Protein AF-A0A935LPA7-F1 (afdb_monomer_lite)

Structure (mmCIF, N/CA/C/O backbone):
data_AF-A0A935LPA7-F1
#
_entry.id   AF-A0A935LPA7-F1
#
loop_
_atom_site.group_PDB
_atom_site.id
_atom_site.type_symbol
_atom_site.label_atom_id
_atom_site.label_alt_id
_atom_site.label_comp_id
_atom_site.label_asym_id
_atom_site.label_entity_id
_atom_site.label_seq_id
_atom_site.pdbx_PDB_ins_code
_atom_site.Cartn_x
_atom_site.Cartn_y
_atom_site.Cartn_z
_atom_site.occupancy
_atom_site.B_iso_or_equiv
_atom_site.auth_seq_id
_atom_site.auth_comp_id
_atom_site.auth_asym_id
_atom_site.auth_atom_id
_atom_site.pdbx_PDB_model_num
ATOM 1 N N . MET A 1 1 ? 16.230 2.140 22.210 1.00 44.91 1 MET A N 1
ATOM 2 C CA . MET A 1 1 ? 16.845 0.793 22.226 1.00 44.91 1 MET A CA 1
ATOM 3 C C . MET A 1 1 ? 18.154 0.868 21.439 1.00 44.91 1 MET A C 1
ATOM 5 O O . MET A 1 1 ? 18.158 1.537 20.413 1.00 44.91 1 MET A O 1
ATOM 9 N N . SER A 1 2 ? 19.269 0.320 21.938 1.00 40.19 2 SER A N 1
ATOM 10 C CA . SER A 1 2 ? 20.570 0.410 21.249 1.00 40.19 2 SER A CA 1
ATOM 11 C C . SER A 1 2 ? 20.637 -0.570 20.070 1.00 40.19 2 SER A C 1
ATOM 13 O O . SER A 1 2 ? 20.076 -1.661 20.148 1.00 40.19 2 SER A O 1
ATOM 15 N N . ILE A 1 3 ? 21.360 -0.204 19.004 1.00 41.62 3 ILE A N 1
ATOM 16 C CA . ILE A 1 3 ? 21.620 -1.047 17.815 1.00 41.62 3 ILE A CA 1
ATOM 17 C C . ILE A 1 3 ? 22.148 -2.442 18.199 1.00 41.62 3 ILE A C 1
ATOM 19 O O . ILE A 1 3 ? 21.894 -3.412 17.497 1.00 41.62 3 ILE A O 1
ATOM 23 N N . LYS A 1 4 ? 22.803 -2.570 19.361 1.00 39.38 4 LYS A N 1
ATOM 24 C CA . LYS A 1 4 ? 23.316 -3.844 19.877 1.00 39.38 4 LYS A CA 1
ATOM 25 C C . LYS A 1 4 ? 22.210 -4.881 20.130 1.00 39.38 4 LYS A C 1
ATOM 27 O O . LYS A 1 4 ? 22.415 -6.040 19.819 1.00 39.38 4 LYS A O 1
ATOM 32 N N . ARG A 1 5 ? 21.015 -4.473 20.587 1.00 40.94 5 ARG A N 1
ATOM 33 C CA . ARG A 1 5 ? 19.863 -5.393 20.710 1.00 40.94 5 ARG A CA 1
ATOM 34 C C . ARG A 1 5 ? 19.290 -5.816 19.354 1.00 40.94 5 ARG A C 1
ATOM 36 O O . ARG A 1 5 ? 18.752 -6.901 19.263 1.00 40.94 5 ARG A O 1
ATOM 43 N N . PHE A 1 6 ? 19.454 -5.005 18.308 1.00 43.69 6 PHE A N 1
ATOM 44 C CA . PHE A 1 6 ? 18.937 -5.265 16.956 1.00 43.69 6 PHE A CA 1
ATOM 45 C C . PHE A 1 6 ? 19.649 -6.435 16.249 1.00 43.69 6 PHE A C 1
ATOM 47 O O . PHE A 1 6 ? 19.102 -7.047 15.336 1.00 43.69 6 PHE A O 1
ATOM 54 N N . ILE A 1 7 ? 20.893 -6.716 16.650 1.00 51.59 7 ILE A N 1
ATOM 55 C CA . ILE A 1 7 ? 21.764 -7.734 16.044 1.00 51.59 7 ILE A CA 1
ATOM 56 C C . ILE A 1 7 ? 21.491 -9.128 16.632 1.00 51.59 7 ILE A C 1
ATOM 58 O O . ILE A 1 7 ? 21.726 -10.115 15.930 1.00 51.59 7 ILE A O 1
ATOM 62 N N . ASP A 1 8 ? 20.955 -9.193 17.854 1.00 49.25 8 ASP A N 1
ATOM 63 C CA . ASP A 1 8 ? 20.809 -10.420 18.650 1.00 49.25 8 ASP A CA 1
ATOM 64 C C . ASP A 1 8 ? 19.353 -10.933 18.735 1.00 49.25 8 ASP A C 1
ATOM 66 O O . ASP A 1 8 ? 19.107 -11.991 19.310 1.00 49.25 8 ASP A O 1
ATOM 70 N N . THR A 1 9 ? 18.376 -10.203 18.182 1.00 44.72 9 THR A N 1
ATOM 71 C CA . THR A 1 9 ? 16.940 -10.510 18.312 1.00 44.72 9 THR A CA 1
ATOM 72 C C . THR A 1 9 ? 16.377 -11.401 17.199 1.00 44.72 9 THR A C 1
ATOM 74 O O . THR A 1 9 ? 16.774 -11.331 16.034 1.00 44.72 9 THR A O 1
ATOM 77 N N . ILE A 1 10 ? 15.401 -12.229 17.577 1.00 43.91 10 ILE A N 1
ATOM 78 C CA . ILE A 1 10 ? 14.641 -13.157 16.722 1.00 43.91 10 ILE A CA 1
ATOM 79 C C . ILE A 1 10 ? 13.571 -12.347 15.945 1.00 43.91 10 ILE A C 1
ATOM 81 O O . ILE A 1 10 ? 13.154 -11.291 16.430 1.00 43.91 10 ILE A O 1
ATOM 85 N N . PRO A 1 11 ? 13.110 -12.768 14.745 1.00 36.78 11 PRO A N 1
ATOM 86 C CA . PRO A 1 11 ? 12.014 -12.109 14.021 1.00 36.78 11 PRO A CA 1
ATOM 87 C C . PRO A 1 11 ? 10.746 -11.950 14.885 1.00 36.78 11 PRO A C 1
ATOM 89 O O . PRO A 1 11 ? 9.960 -12.880 15.013 1.00 36.78 11 PRO A O 1
ATOM 92 N N . GLY A 1 12 ? 10.563 -10.779 15.505 1.00 41.81 12 GLY A N 1
ATOM 93 C CA . GLY A 1 12 ? 9.437 -10.498 16.408 1.00 41.81 12 GLY A CA 1
ATOM 94 C C . GLY A 1 12 ? 9.634 -9.289 17.331 1.00 41.81 12 GLY A C 1
ATOM 95 O O . GLY A 1 12 ? 8.661 -8.625 17.668 1.00 41.81 12 GLY A O 1
ATOM 96 N N . ASP A 1 13 ? 10.880 -8.924 17.656 1.00 42.84 13 ASP A N 1
ATOM 97 C CA . ASP A 1 13 ? 11.187 -7.842 18.619 1.00 42.84 13 ASP A CA 1
ATOM 98 C C . ASP A 1 13 ? 11.277 -6.427 18.002 1.00 42.84 13 ASP A C 1
ATOM 100 O O . ASP A 1 13 ? 11.709 -5.464 18.642 1.00 42.84 13 ASP A O 1
ATOM 104 N N . PHE A 1 14 ? 10.900 -6.276 16.733 1.00 52.00 14 PHE A N 1
ATOM 105 C CA . PHE A 1 14 ? 11.255 -5.116 15.915 1.00 52.00 14 PHE A CA 1
ATOM 106 C C . PHE A 1 14 ? 10.121 -4.094 15.780 1.00 52.00 14 PHE A C 1
ATOM 108 O O . PHE A 1 14 ? 9.686 -3.783 14.681 1.00 52.00 14 PHE A O 1
ATOM 115 N N . TYR A 1 15 ? 9.666 -3.513 16.887 1.00 52.22 15 TYR A N 1
ATOM 116 C CA . TYR A 1 15 ? 8.911 -2.257 16.823 1.00 52.22 15 TYR A CA 1
ATOM 117 C C . TYR A 1 15 ? 9.537 -1.258 17.784 1.00 52.22 15 TYR A C 1
ATOM 119 O O . TYR A 1 15 ? 9.354 -1.303 18.998 1.00 52.22 15 TYR A O 1
ATOM 127 N N . ARG A 1 16 ? 10.351 -0.356 17.226 1.00 51.31 16 ARG A N 1
ATOM 128 C CA . ARG A 1 16 ? 11.031 0.696 17.993 1.00 51.31 16 ARG A CA 1
ATOM 129 C C . ARG A 1 16 ? 10.078 1.832 18.386 1.00 51.31 16 ARG A C 1
ATOM 131 O O . ARG A 1 16 ? 10.391 2.585 19.306 1.00 51.31 16 ARG A O 1
ATOM 138 N N . TYR A 1 17 ? 8.931 1.935 17.715 1.00 56.00 17 TYR A N 1
ATOM 139 C CA . TYR A 1 17 ? 7.964 3.008 17.896 1.00 56.00 17 TYR A CA 1
ATOM 140 C C . TYR A 1 17 ? 6.608 2.444 18.336 1.00 56.00 17 TYR A C 1
ATOM 142 O O . TYR A 1 17 ? 6.080 1.574 17.650 1.00 56.00 17 TYR A O 1
ATOM 150 N N . PRO A 1 18 ? 6.007 2.953 19.431 1.00 53.34 18 PRO A N 1
ATOM 151 C CA . PRO A 1 18 ? 4.685 2.531 19.910 1.00 53.34 18 PRO A CA 1
ATOM 152 C C . PRO A 1 18 ? 3.539 3.068 19.037 1.00 53.34 18 PRO A C 1
ATOM 154 O O . PRO A 1 18 ? 2.374 3.023 19.423 1.00 53.34 18 PRO A O 1
ATOM 157 N N . PHE A 1 19 ? 3.861 3.636 17.878 1.00 59.78 19 PHE A N 1
ATOM 158 C CA . PHE A 1 19 ? 2.865 4.134 16.956 1.00 59.78 19 PHE A CA 1
ATOM 159 C C . PHE A 1 19 ? 2.213 2.938 16.267 1.00 59.78 19 PHE A C 1
ATOM 161 O O . PHE A 1 19 ? 2.915 2.034 15.835 1.00 59.78 19 PHE A O 1
ATOM 168 N N . SER A 1 20 ? 0.887 2.934 16.180 1.00 64.12 20 SER A N 1
ATOM 169 C CA . SER A 1 20 ? 0.113 2.094 15.266 1.00 64.12 20 SER A CA 1
ATOM 170 C C . SER A 1 20 ? -0.661 3.054 14.359 1.00 64.12 20 SER A C 1
ATOM 172 O O . SER A 1 20 ? -1.427 3.855 14.894 1.00 64.12 20 SER A O 1
ATOM 174 N N . PRO A 1 21 ? -0.437 3.064 13.031 1.00 68.62 21 PRO A N 1
ATOM 175 C CA . PRO A 1 21 ? -1.137 3.945 12.122 1.00 68.62 21 PRO A CA 1
ATOM 176 C C . PRO A 1 21 ? -2.625 3.660 12.202 1.00 68.62 21 PRO A C 1
ATOM 178 O O . PRO A 1 21 ? -3.080 2.521 12.105 1.00 68.62 21 PRO A O 1
ATOM 181 N N . ASP A 1 22 ? -3.371 4.733 12.382 1.00 79.69 22 ASP A N 1
ATOM 182 C CA . ASP A 1 22 ? -4.814 4.729 12.355 1.00 79.69 22 ASP A CA 1
ATOM 183 C C . ASP A 1 22 ? -5.250 4.847 10.894 1.00 79.69 22 ASP A C 1
ATOM 185 O O . ASP A 1 22 ? -5.198 5.918 10.287 1.00 79.69 22 ASP A O 1
ATOM 189 N N . ILE A 1 23 ? -5.662 3.722 10.306 1.00 80.31 23 ILE A N 1
ATOM 190 C CA . ILE A 1 23 ? -6.103 3.671 8.905 1.00 80.31 23 ILE A CA 1
ATOM 191 C C . ILE A 1 23 ? -7.279 4.635 8.668 1.00 80.31 23 ILE A C 1
ATOM 193 O O . ILE A 1 23 ? -7.414 5.188 7.577 1.00 80.31 23 ILE A O 1
ATOM 197 N N . SER A 1 24 ? -8.101 4.915 9.688 1.00 81.25 24 SER A N 1
ATOM 198 C CA . SER A 1 24 ? -9.228 5.847 9.568 1.00 81.25 24 SER A CA 1
ATOM 199 C C . SER A 1 24 ? -8.796 7.308 9.359 1.00 81.25 24 SER A C 1
ATOM 201 O O . SER A 1 24 ? -9.603 8.140 8.935 1.00 81.25 24 SER A O 1
ATOM 203 N N . LYS A 1 25 ? -7.519 7.619 9.592 1.00 84.44 25 LYS A N 1
ATOM 204 C CA . LYS A 1 25 ? -6.900 8.926 9.340 1.00 84.44 25 LYS A CA 1
ATOM 205 C C . LYS A 1 25 ? -6.206 9.020 7.984 1.00 84.44 25 LYS A C 1
ATOM 207 O O . LYS A 1 25 ? -5.744 10.090 7.591 1.00 84.44 25 LYS A O 1
ATOM 212 N N . MET A 1 26 ? -6.128 7.913 7.254 1.00 85.69 26 MET A N 1
ATOM 213 C CA . MET A 1 26 ? -5.581 7.892 5.907 1.00 85.69 26 MET A CA 1
ATOM 214 C C . MET A 1 26 ? -6.666 8.309 4.906 1.00 85.69 26 MET A C 1
ATOM 216 O O . MET A 1 26 ? -7.826 7.900 5.007 1.00 85.69 26 MET A O 1
ATOM 220 N N . THR A 1 27 ? -6.290 9.108 3.913 1.00 84.06 27 THR A N 1
ATOM 221 C CA . THR A 1 27 ? -7.160 9.506 2.797 1.00 84.06 27 THR A CA 1
ATOM 222 C C . THR A 1 27 ? -6.379 9.354 1.494 1.00 84.06 27 THR A C 1
ATOM 224 O O . THR A 1 27 ? -5.257 9.846 1.425 1.00 84.06 27 THR A O 1
ATOM 227 N N . PRO A 1 28 ? -6.893 8.662 0.464 1.00 79.81 28 PRO A N 1
ATOM 228 C CA . PRO A 1 28 ? -6.165 8.526 -0.796 1.00 79.81 28 PRO A CA 1
ATOM 229 C C . PRO A 1 28 ? -5.917 9.909 -1.417 1.00 79.81 28 PRO A C 1
ATOM 231 O O . PRO A 1 28 ? -6.799 10.767 -1.395 1.00 79.81 28 PRO A O 1
ATOM 234 N N . VAL A 1 29 ? -4.717 10.139 -1.964 1.00 77.81 29 VAL A N 1
ATOM 235 C CA . VAL A 1 29 ? -4.391 11.414 -2.645 1.00 77.81 29 VAL A CA 1
ATOM 236 C C . VAL A 1 29 ? -5.173 11.544 -3.958 1.00 77.81 29 VAL A C 1
ATOM 238 O O . VAL A 1 29 ? -5.482 12.650 -4.393 1.00 77.81 29 VAL A O 1
ATOM 241 N N . SER A 1 30 ? -5.552 10.416 -4.557 1.00 65.88 30 SER A N 1
ATOM 242 C CA . SER A 1 30 ? -6.387 10.332 -5.752 1.00 65.88 30 SER A CA 1
ATOM 243 C C . SER A 1 30 ? -7.449 9.250 -5.576 1.00 65.88 30 SER A C 1
ATOM 245 O O . SER A 1 30 ? -7.117 8.079 -5.451 1.00 65.88 30 SER A O 1
ATOM 247 N N . GLY A 1 31 ? -8.731 9.630 -5.598 1.00 55.78 31 GLY A N 1
ATOM 248 C CA . GLY A 1 31 ? -9.855 8.680 -5.545 1.00 55.78 31 GLY A CA 1
ATOM 249 C C . GLY A 1 31 ? -10.114 7.926 -6.858 1.00 55.78 31 GLY A C 1
ATOM 250 O O . GLY A 1 31 ? -10.909 6.991 -6.874 1.00 55.78 31 GLY A O 1
ATOM 251 N N . GLU A 1 32 ? -9.447 8.336 -7.941 1.00 52.34 32 GLU A N 1
ATOM 252 C CA . GLU A 1 32 ? -9.563 7.767 -9.294 1.00 52.34 32 GLU A CA 1
ATOM 253 C C . GLU A 1 32 ? -8.270 7.116 -9.788 1.00 52.34 32 GLU A C 1
ATOM 255 O O . GLU A 1 32 ? -8.280 6.519 -10.853 1.00 52.34 32 GLU A O 1
ATOM 260 N N . TYR A 1 33 ? -7.171 7.240 -9.036 1.00 51.44 33 TYR A N 1
ATOM 261 C CA . TYR A 1 33 ? -5.892 6.618 -9.365 1.00 51.44 33 TYR A CA 1
ATOM 262 C C . TYR A 1 33 ? -5.421 5.842 -8.156 1.00 51.44 33 TYR A C 1
ATOM 264 O O . TYR A 1 33 ? -4.785 6.384 -7.251 1.00 51.44 33 TYR A O 1
ATOM 272 N N . GLY A 1 34 ? -5.791 4.574 -8.134 1.00 49.34 34 GLY A N 1
ATOM 273 C CA . GLY A 1 34 ? -5.184 3.629 -7.227 1.00 49.34 34 GLY A CA 1
ATOM 274 C C . GLY A 1 34 ? -3.707 3.525 -7.581 1.00 49.34 34 GLY A C 1
ATOM 275 O O . GLY A 1 34 ? -3.254 3.756 -8.705 1.00 49.34 34 GLY A O 1
ATOM 276 N N . GLY A 1 35 ? -2.901 3.233 -6.583 1.00 49.09 35 GLY A N 1
ATOM 277 C CA . GLY A 1 35 ? -1.563 2.775 -6.865 1.00 49.09 35 GLY A CA 1
ATOM 278 C C . GLY A 1 35 ? -1.647 1.362 -7.421 1.00 49.09 35 GLY A C 1
ATOM 279 O O . GLY A 1 35 ? -2.534 0.579 -7.079 1.00 49.09 35 GLY A O 1
ATOM 280 N N . TRP A 1 36 ? -0.749 1.081 -8.351 1.00 53.62 36 TRP A N 1
ATOM 281 C CA . TRP A 1 36 ? -0.778 -0.123 -9.157 1.00 53.62 36 TRP A CA 1
ATOM 282 C C . TRP A 1 36 ? -0.505 -1.341 -8.284 1.00 53.62 36 TRP A C 1
ATOM 284 O O . TRP A 1 36 ? 0.620 -1.548 -7.831 1.00 53.62 36 TRP A O 1
ATOM 294 N N . TYR A 1 37 ? -1.522 -2.169 -8.069 1.00 54.62 37 TYR A N 1
ATOM 295 C CA . TYR A 1 37 ? -1.321 -3.499 -7.519 1.00 54.62 37 TYR A CA 1
ATOM 296 C C . TYR A 1 37 ? -1.204 -4.493 -8.662 1.00 54.62 37 TYR A C 1
ATOM 298 O O . TYR A 1 37 ? -2.189 -4.778 -9.337 1.00 54.62 37 TYR A O 1
ATOM 306 N N . TYR A 1 38 ? 0.010 -4.992 -8.883 1.00 48.06 38 TYR A N 1
ATOM 307 C CA . TYR A 1 38 ? 0.290 -6.058 -9.835 1.00 48.06 38 TYR A CA 1
ATOM 308 C C . TYR A 1 38 ? 0.326 -7.388 -9.084 1.00 48.06 38 TYR A C 1
ATOM 310 O O . TYR A 1 38 ? 1.279 -7.655 -8.365 1.00 48.06 38 TYR A O 1
ATOM 318 N N . GLY A 1 39 ? -0.697 -8.224 -9.219 1.00 43.72 39 GLY A N 1
ATOM 319 C CA . GLY A 1 39 ? -0.695 -9.556 -8.624 1.00 43.72 39 GLY A CA 1
ATOM 320 C C . GLY A 1 39 ? -0.513 -10.619 -9.697 1.00 43.72 39 GLY A C 1
ATOM 321 O O . GLY A 1 39 ? -1.470 -10.957 -10.386 1.00 43.72 39 GLY A O 1
ATOM 322 N N . HIS A 1 40 ? 0.684 -11.194 -9.819 1.00 39.78 40 HIS A N 1
ATOM 323 C CA . HIS A 1 40 ? 0.816 -12.551 -10.351 1.00 39.78 40 HIS A CA 1
ATOM 324 C C . HIS A 1 40 ? 1.112 -13.465 -9.168 1.00 39.78 40 HIS A C 1
ATOM 326 O O . HIS A 1 40 ? 2.239 -13.910 -8.971 1.00 39.78 40 HIS A O 1
ATOM 332 N N . ILE A 1 41 ? 0.102 -13.662 -8.322 1.00 40.66 41 ILE A N 1
ATOM 333 C CA . ILE A 1 41 ? 0.251 -14.469 -7.117 1.00 40.66 41 ILE A CA 1
ATOM 334 C C . ILE A 1 41 ? 0.284 -15.931 -7.559 1.00 40.66 41 ILE A C 1
ATOM 336 O O . ILE A 1 41 ? -0.755 -16.570 -7.710 1.00 40.66 41 ILE A O 1
ATOM 340 N N . ARG A 1 42 ? 1.480 -16.492 -7.757 1.00 39.06 42 ARG A N 1
ATOM 341 C CA . ARG A 1 42 ? 1.604 -17.941 -7.885 1.00 39.06 42 ARG A CA 1
ATOM 342 C C . ARG A 1 42 ? 1.434 -18.546 -6.499 1.00 39.06 42 ARG A C 1
ATOM 344 O O . ARG A 1 42 ? 2.359 -18.647 -5.719 1.00 39.06 42 ARG A O 1
ATOM 351 N N . TRP A 1 43 ? 0.204 -18.949 -6.204 1.00 36.31 43 TRP A N 1
ATOM 352 C CA . TRP A 1 43 ? -0.138 -20.132 -5.410 1.00 36.31 43 TRP A CA 1
ATOM 353 C C . TRP A 1 43 ? 0.758 -20.537 -4.237 1.00 36.31 43 TRP A C 1
ATOM 355 O O . TRP A 1 43 ? 1.020 -21.720 -4.101 1.00 36.31 43 TRP A O 1
ATOM 365 N N . PHE A 1 44 ? 1.149 -19.652 -3.322 1.00 37.62 44 PHE A N 1
ATOM 366 C CA . PHE A 1 44 ? 1.847 -20.112 -2.121 1.00 37.62 44 PHE A CA 1
ATOM 367 C C . PHE A 1 44 ? 1.452 -19.275 -0.881 1.00 37.62 44 PHE A C 1
ATOM 369 O O . PHE A 1 44 ? 1.900 -18.153 -0.667 1.00 37.62 44 PHE A O 1
ATOM 376 N N . TYR A 1 45 ? 0.580 -19.876 -0.054 1.00 41.19 45 TYR A N 1
ATOM 377 C CA . TYR A 1 45 ? 0.394 -19.664 1.398 1.00 41.19 45 TYR A CA 1
ATOM 378 C C . TYR A 1 45 ? -0.705 -18.732 1.968 1.00 41.19 45 TYR A C 1
ATOM 380 O O . TYR A 1 45 ? -0.970 -18.876 3.157 1.00 41.19 45 TYR A O 1
ATOM 388 N N . ASN A 1 46 ? -1.422 -17.877 1.216 1.00 50.38 46 ASN A N 1
ATOM 389 C CA . ASN A 1 46 ? -2.487 -17.019 1.800 1.00 50.38 46 ASN A CA 1
ATOM 390 C C . ASN A 1 46 ? -3.800 -16.944 0.987 1.00 50.38 46 ASN A C 1
ATOM 392 O O . ASN A 1 46 ? -3.789 -16.960 -0.243 1.00 50.38 46 ASN A O 1
ATOM 396 N N . LYS A 1 47 ? -4.939 -16.835 1.700 1.00 61.84 47 LYS A N 1
ATOM 397 C CA . LYS A 1 47 ? -6.319 -16.823 1.149 1.00 61.84 47 LYS A CA 1
ATOM 398 C C . LYS A 1 47 ? -6.667 -15.535 0.374 1.00 61.84 47 LYS A C 1
ATOM 400 O O . LYS A 1 47 ? -7.538 -15.575 -0.491 1.00 61.84 47 LYS A O 1
ATOM 405 N N . TYR A 1 48 ? -5.984 -14.417 0.646 1.00 62.47 48 TYR A N 1
ATOM 406 C CA . TYR A 1 48 ? -6.249 -13.100 0.042 1.00 62.47 48 TYR A CA 1
ATOM 407 C C . TYR A 1 48 ? -4.953 -12.432 -0.441 1.00 62.47 48 TYR A C 1
ATOM 409 O O . TYR A 1 48 ? -3.910 -12.581 0.197 1.00 62.47 48 TYR A O 1
ATOM 417 N N . GLY A 1 49 ? -5.024 -11.675 -1.542 1.00 61.03 49 GLY A N 1
ATOM 418 C CA . GLY A 1 49 ? -3.881 -10.924 -2.089 1.00 61.03 49 GLY A CA 1
ATOM 419 C C . GLY A 1 49 ? -3.666 -9.558 -1.424 1.00 61.03 49 GLY A C 1
ATOM 420 O O . GLY A 1 49 ? -2.541 -9.067 -1.323 1.00 61.03 49 GLY A O 1
ATOM 421 N N . GLY A 1 50 ? -4.743 -8.959 -0.919 1.00 76.38 50 GLY A N 1
ATOM 422 C CA . GLY A 1 50 ? -4.758 -7.653 -0.266 1.00 76.38 50 GLY A CA 1
ATOM 423 C C . GLY A 1 50 ? -6.172 -7.272 0.154 1.00 76.38 50 GLY A C 1
ATOM 424 O O . GLY A 1 50 ? -7.099 -8.077 0.038 1.00 76.38 50 GLY A O 1
ATOM 425 N N . TYR A 1 51 ? -6.350 -6.051 0.652 1.00 80.69 51 TYR A N 1
ATOM 426 C CA . TYR A 1 51 ? -7.680 -5.549 0.988 1.00 80.69 51 TYR A CA 1
ATOM 427 C C . TYR A 1 51 ? -7.815 -4.053 0.724 1.00 80.69 51 TYR A C 1
ATOM 429 O O . TYR A 1 51 ? -6.854 -3.289 0.817 1.00 80.69 51 TYR A O 1
ATOM 437 N N . VAL A 1 52 ? -9.041 -3.640 0.419 1.00 84.88 52 VAL A N 1
ATOM 438 C CA . VAL A 1 52 ? -9.439 -2.237 0.336 1.00 84.88 52 VAL A CA 1
ATOM 439 C C . VAL A 1 52 ? -10.092 -1.848 1.654 1.00 84.88 52 VAL A C 1
ATOM 441 O O . VAL A 1 52 ? -11.035 -2.494 2.110 1.00 84.88 52 VAL A O 1
ATOM 444 N N . TYR A 1 53 ? -9.600 -0.782 2.276 1.00 87.12 53 TYR A N 1
ATOM 445 C CA . TYR A 1 53 ? -10.271 -0.144 3.402 1.00 87.12 53 TYR A CA 1
ATOM 446 C C . TYR A 1 53 ? -11.254 0.912 2.893 1.00 87.12 53 TYR A C 1
ATOM 448 O O . TYR A 1 53 ? -10.861 1.840 2.176 1.00 87.12 53 TYR A O 1
ATOM 456 N N . ALA A 1 54 ? -12.532 0.773 3.243 1.00 88.00 54 ALA A N 1
ATOM 457 C CA . ALA A 1 54 ? -13.583 1.622 2.703 1.00 88.00 54 ALA A CA 1
ATOM 458 C C . ALA A 1 54 ? -13.612 3.014 3.353 1.00 88.00 54 ALA A C 1
ATOM 460 O O . ALA A 1 54 ? -13.766 3.156 4.567 1.00 88.00 54 ALA A O 1
ATOM 461 N N . ARG A 1 55 ? -13.508 4.055 2.519 1.00 85.12 55 ARG A N 1
ATOM 462 C CA . ARG A 1 55 ? -13.593 5.477 2.912 1.00 85.12 55 ARG A CA 1
ATOM 463 C C . ARG A 1 55 ? -14.858 6.173 2.406 1.00 85.12 55 ARG A C 1
ATOM 465 O O . ARG A 1 55 ? -15.125 7.310 2.775 1.00 85.12 55 ARG A O 1
ATOM 472 N N . SER A 1 56 ? -15.645 5.474 1.600 1.00 83.69 56 SER A N 1
ATOM 473 C CA . SER A 1 56 ? -16.912 5.916 1.030 1.00 83.69 56 SER A CA 1
ATOM 474 C C . SER A 1 56 ? -17.927 4.777 1.086 1.00 83.69 56 SER A C 1
ATOM 476 O O . SER A 1 56 ? -17.562 3.609 1.217 1.00 83.69 56 SER A O 1
ATOM 478 N N . SER A 1 57 ? -19.211 5.113 0.962 1.00 88.19 57 SER A N 1
ATOM 479 C CA . SER A 1 57 ? -20.302 4.132 0.894 1.00 88.19 57 SER A CA 1
ATOM 480 C C . SER A 1 57 ? -20.335 3.339 -0.419 1.00 88.19 57 SER A C 1
ATOM 482 O O . SER A 1 57 ? -21.128 2.416 -0.583 1.00 88.19 57 SER A O 1
ATOM 484 N N . THR A 1 58 ? -19.502 3.714 -1.387 1.00 88.25 58 THR A N 1
ATOM 485 C CA . THR A 1 58 ? -19.338 3.032 -2.671 1.00 88.25 58 THR A CA 1
ATOM 486 C C . THR A 1 58 ? -17.858 2.949 -2.985 1.00 88.25 58 THR A C 1
ATOM 488 O O . THR A 1 58 ? -17.169 3.974 -2.977 1.00 88.25 58 THR A O 1
ATOM 491 N N . ILE A 1 59 ? -17.374 1.742 -3.253 1.00 85.38 59 ILE A N 1
ATOM 492 C CA . ILE A 1 59 ? -16.014 1.512 -3.721 1.00 85.38 59 ILE A CA 1
ATOM 493 C C . ILE A 1 59 ? -16.071 1.297 -5.218 1.00 85.38 59 ILE A C 1
ATOM 495 O O . ILE A 1 59 ? -16.630 0.306 -5.678 1.00 85.38 59 ILE A O 1
ATOM 499 N N . ASN A 1 60 ? -15.496 2.234 -5.961 1.00 82.94 60 ASN A N 1
ATOM 500 C CA . ASN A 1 60 ? -15.234 2.051 -7.379 1.00 82.94 60 ASN A CA 1
ATOM 501 C C . ASN A 1 60 ? -13.914 1.315 -7.522 1.00 82.94 60 ASN A C 1
ATOM 503 O O . ASN A 1 60 ? -13.028 1.477 -6.674 1.00 82.94 60 ASN A O 1
ATOM 507 N N . TYR A 1 61 ? -13.789 0.512 -8.569 1.00 78.69 61 TYR A N 1
ATOM 508 C CA . TYR A 1 61 ? -12.532 -0.120 -8.891 1.00 78.69 61 TYR A CA 1
ATOM 509 C C . TYR A 1 61 ? -12.335 -0.359 -10.386 1.00 78.69 61 TYR A C 1
ATOM 511 O O . TYR A 1 61 ? -13.302 -0.564 -11.114 1.00 78.69 61 TYR A O 1
ATOM 519 N N . THR A 1 62 ? -11.073 -0.417 -10.808 1.00 76.25 62 THR A N 1
ATOM 520 C CA . THR A 1 62 ? -10.680 -0.839 -12.159 1.00 76.25 62 THR A CA 1
ATOM 521 C C . THR A 1 62 ? -9.728 -2.019 -12.070 1.00 76.25 62 THR A C 1
ATOM 523 O O . THR A 1 62 ? -8.662 -1.919 -11.456 1.00 76.25 62 THR A O 1
ATOM 526 N N . VAL A 1 63 ? -10.102 -3.131 -12.699 1.00 76.19 63 VAL A N 1
ATOM 527 C CA . VAL A 1 63 ? -9.331 -4.376 -12.728 1.00 76.19 63 VAL A CA 1
ATOM 528 C C . VAL A 1 63 ? -8.910 -4.717 -14.156 1.00 76.19 63 VAL A C 1
ATOM 530 O O . VAL A 1 63 ? -9.743 -4.822 -15.047 1.00 76.19 63 VAL A O 1
ATOM 533 N N . GLY A 1 64 ? -7.611 -4.867 -14.398 1.00 71.88 64 GLY A N 1
ATOM 534 C CA . GLY A 1 64 ? -7.064 -5.343 -15.673 1.00 71.88 64 GLY A CA 1
ATOM 535 C C . GLY A 1 64 ? -6.772 -6.837 -15.632 1.00 71.88 64 GLY A C 1
ATOM 536 O O . GLY A 1 64 ? -6.293 -7.291 -14.604 1.00 71.88 64 GLY A O 1
ATOM 537 N N . ILE A 1 65 ? -7.000 -7.582 -16.717 1.00 72.44 65 ILE A N 1
ATOM 538 C CA . ILE A 1 65 ? -6.599 -9.001 -16.864 1.00 72.44 65 ILE A CA 1
ATOM 539 C C . ILE A 1 65 ? -5.493 -9.166 -17.925 1.00 72.44 65 ILE A C 1
ATOM 541 O O . ILE A 1 65 ? -5.342 -8.304 -18.799 1.00 72.44 65 ILE A O 1
ATOM 545 N N . TYR A 1 66 ? -4.701 -10.245 -17.845 1.00 67.69 66 TYR A N 1
ATOM 546 C CA . TYR A 1 66 ? -3.617 -10.574 -18.792 1.00 67.69 66 TYR A CA 1
ATOM 547 C C . TYR A 1 66 ? -4.025 -11.617 -19.861 1.00 67.69 66 TYR A C 1
ATOM 549 O O . TYR A 1 66 ? -5.054 -12.280 -19.749 1.00 67.69 66 TYR A O 1
ATOM 557 N N . TRP A 1 67 ? -3.186 -11.732 -20.898 1.00 56.81 67 TRP A N 1
ATOM 558 C CA . TRP A 1 67 ? -3.379 -12.381 -22.200 1.00 56.81 67 TRP A CA 1
ATOM 559 C C . TRP A 1 67 ? -4.170 -13.703 -22.126 1.00 56.81 67 TRP A C 1
ATOM 561 O O . TRP A 1 67 ? -3.771 -14.643 -21.445 1.00 56.81 67 TRP A O 1
ATOM 571 N N . ASP A 1 68 ? -5.289 -13.735 -22.854 1.00 53.78 68 ASP A N 1
ATOM 572 C CA . ASP A 1 68 ? -6.136 -14.891 -23.211 1.00 53.78 68 ASP A CA 1
ATOM 573 C C . ASP A 1 68 ? -6.805 -15.684 -22.078 1.00 53.78 68 ASP A C 1
ATOM 575 O O . ASP A 1 68 ? -7.343 -16.768 -22.308 1.00 53.78 68 ASP A O 1
ATOM 579 N N . THR A 1 69 ? -6.845 -15.147 -20.857 1.00 67.44 69 THR A N 1
ATOM 580 C CA . THR A 1 69 ? -7.415 -15.866 -19.708 1.00 67.44 69 THR A CA 1
ATOM 581 C C . THR A 1 69 ? -8.741 -15.280 -19.232 1.00 67.44 69 THR A C 1
ATOM 583 O O . THR A 1 69 ? -8.921 -14.071 -19.098 1.00 67.44 69 THR A O 1
ATOM 586 N N . THR A 1 70 ? -9.700 -16.164 -18.961 1.00 72.88 70 THR A N 1
ATOM 587 C CA . THR A 1 70 ? -10.807 -15.876 -18.046 1.00 72.88 70 THR A CA 1
ATOM 588 C C . THR A 1 70 ? -10.255 -15.852 -16.624 1.00 72.88 70 THR A C 1
ATOM 590 O O . THR A 1 70 ? -9.489 -16.740 -16.252 1.00 72.88 70 THR A O 1
ATOM 593 N N . CYS A 1 71 ? -10.673 -14.894 -15.812 1.00 73.00 71 CYS A N 1
ATOM 594 C CA . CYS A 1 71 ? -10.149 -14.664 -14.476 1.00 73.00 71 CYS A CA 1
ATOM 595 C C . CYS A 1 71 ? -11.312 -14.611 -13.474 1.00 73.00 71 CYS A C 1
ATOM 597 O O . CYS A 1 71 ? -12.248 -13.827 -13.645 1.00 73.00 71 CYS A O 1
ATOM 599 N N . GLN A 1 72 ? -11.295 -15.460 -12.442 1.00 77.81 72 GLN A N 1
ATOM 600 C CA . GLN A 1 72 ? -12.270 -15.353 -11.351 1.00 77.81 72 GLN A CA 1
ATOM 601 C C . GLN A 1 72 ? -11.941 -14.115 -10.527 1.00 77.81 72 GLN A C 1
ATOM 603 O O . GLN A 1 72 ? -10.847 -14.031 -9.996 1.00 77.81 72 GLN A O 1
ATOM 608 N N . PHE A 1 73 ? -12.872 -13.180 -10.385 1.00 79.19 73 PHE A N 1
ATOM 609 C CA . PHE A 1 73 ? -12.721 -11.991 -9.558 1.00 79.19 73 PHE A CA 1
ATOM 610 C C . PHE A 1 73 ? -13.697 -12.038 -8.387 1.00 79.19 73 PHE A C 1
ATOM 612 O O . PHE A 1 73 ? -14.919 -12.060 -8.568 1.00 79.19 73 PHE A O 1
ATOM 619 N N . LYS A 1 74 ? -13.147 -12.053 -7.171 1.00 84.25 74 LYS A N 1
ATOM 620 C CA . LYS A 1 74 ? -13.915 -12.189 -5.938 1.00 84.25 74 LYS A CA 1
ATOM 621 C C . LYS A 1 74 ? -13.482 -11.169 -4.889 1.00 84.25 74 LYS A C 1
ATOM 623 O O . LYS A 1 74 ? -12.296 -11.040 -4.587 1.00 84.25 74 LYS A O 1
ATOM 628 N N . ILE A 1 75 ? -14.470 -10.501 -4.297 1.00 86.38 75 ILE A N 1
ATOM 629 C CA . ILE A 1 75 ? -14.315 -9.628 -3.130 1.00 86.38 75 ILE A CA 1
ATOM 630 C C . ILE A 1 75 ? -15.210 -10.160 -2.016 1.00 86.38 75 ILE A C 1
ATOM 632 O O . ILE A 1 75 ? -16.382 -10.471 -2.251 1.00 86.38 75 ILE A O 1
ATOM 636 N N . VAL A 1 76 ? -14.660 -10.240 -0.809 1.00 88.62 76 VAL A N 1
ATOM 637 C CA . VAL A 1 76 ? -15.403 -10.573 0.412 1.00 88.62 76 VAL A CA 1
ATOM 638 C C . VAL A 1 76 ? -15.229 -9.479 1.461 1.00 88.62 76 VAL A C 1
ATOM 640 O O . VAL A 1 76 ? -14.258 -8.724 1.406 1.00 88.62 76 VAL A O 1
ATOM 643 N N . ASP A 1 77 ? -16.158 -9.365 2.402 1.00 91.56 77 ASP A N 1
ATOM 644 C CA . ASP A 1 77 ? -15.968 -8.517 3.583 1.00 91.56 77 ASP A CA 1
ATOM 645 C C . ASP A 1 77 ? -15.139 -9.227 4.675 1.00 91.56 77 ASP A C 1
ATOM 647 O O . ASP A 1 77 ? -14.593 -10.314 4.472 1.00 91.56 77 ASP A O 1
ATOM 651 N N . GLU A 1 78 ? -14.994 -8.582 5.832 1.00 88.38 78 GLU A N 1
ATOM 652 C CA . GLU A 1 78 ? -14.260 -9.111 6.989 1.00 88.38 78 GLU A CA 1
ATOM 653 C C . GLU A 1 78 ? -14.877 -10.361 7.633 1.00 88.38 78 GLU A C 1
ATOM 655 O O . GLU A 1 78 ? -14.175 -11.076 8.346 1.00 88.38 78 GLU A O 1
ATOM 660 N N . ASP A 1 79 ? -16.143 -10.647 7.329 1.00 90.62 79 ASP A N 1
ATOM 661 C CA . ASP A 1 79 ? -16.904 -11.795 7.820 1.00 90.62 79 ASP A CA 1
ATOM 662 C C . ASP A 1 79 ? -17.008 -12.906 6.747 1.00 90.62 79 ASP A C 1
ATOM 664 O O . ASP A 1 79 ? -17.809 -13.832 6.874 1.00 90.62 79 ASP A O 1
ATOM 668 N N . ASP A 1 80 ? -16.197 -12.827 5.681 1.00 87.50 80 ASP A N 1
ATOM 669 C CA . ASP A 1 80 ? -16.193 -13.732 4.520 1.00 87.50 80 ASP A CA 1
ATOM 670 C C . ASP A 1 80 ? -17.482 -13.714 3.667 1.00 87.50 80 ASP A C 1
ATOM 672 O O . ASP A 1 80 ? -17.651 -14.560 2.775 1.00 87.50 80 ASP A O 1
ATOM 676 N N . ASN A 1 81 ? -18.371 -12.732 3.853 1.00 92.31 81 ASN A N 1
ATOM 677 C CA . ASN A 1 81 ? -19.544 -12.588 2.994 1.00 92.31 81 ASN A CA 1
ATOM 678 C C . ASN A 1 81 ? -19.109 -12.176 1.590 1.00 92.31 81 ASN A C 1
ATOM 680 O O . ASN A 1 81 ? -18.306 -11.261 1.399 1.00 92.31 81 ASN A O 1
ATOM 684 N N . VAL A 1 82 ? -19.666 -12.841 0.580 1.00 92.00 82 VAL A N 1
ATOM 685 C CA . VAL A 1 82 ? -19.350 -12.563 -0.821 1.00 92.00 82 VAL A CA 1
ATOM 686 C C . VAL A 1 82 ? -20.026 -11.269 -1.257 1.00 92.00 82 VAL A C 1
ATOM 688 O O . VAL A 1 82 ? -21.249 -11.195 -1.311 1.00 92.00 82 VAL A O 1
ATOM 691 N N . ILE A 1 83 ? -19.215 -10.275 -1.613 1.00 93.38 83 ILE A N 1
ATOM 692 C CA . ILE A 1 83 ? -19.678 -8.989 -2.145 1.00 93.38 83 ILE A CA 1
ATOM 693 C C . ILE A 1 83 ? -19.660 -9.014 -3.671 1.00 93.38 83 ILE A C 1
ATOM 695 O O . ILE A 1 83 ? -20.607 -8.585 -4.323 1.00 93.38 83 ILE A O 1
ATOM 699 N N . ILE A 1 84 ? -18.583 -9.559 -4.240 1.00 89.00 84 ILE A N 1
ATOM 700 C CA . ILE A 1 84 ? -18.422 -9.753 -5.680 1.00 89.00 84 ILE A CA 1
ATOM 701 C C . ILE A 1 84 ? -17.925 -11.171 -5.910 1.00 89.00 84 ILE A C 1
ATOM 703 O O . ILE A 1 84 ? -17.020 -11.630 -5.215 1.00 89.00 84 ILE A O 1
ATOM 707 N N . ASN A 1 85 ? -18.502 -11.853 -6.894 1.00 89.44 85 ASN A N 1
ATOM 708 C CA . ASN A 1 85 ? -18.022 -13.133 -7.394 1.00 89.44 85 ASN A CA 1
ATOM 709 C C . ASN A 1 85 ? -18.398 -13.245 -8.870 1.00 89.44 85 ASN A C 1
ATOM 711 O O . ASN A 1 85 ? -19.548 -13.528 -9.201 1.00 89.44 85 ASN A O 1
ATOM 715 N N . THR A 1 86 ? -17.450 -12.932 -9.744 1.00 84.00 86 THR A N 1
ATOM 716 C CA . THR A 1 86 ? -17.674 -12.868 -11.188 1.00 84.00 86 THR A CA 1
ATOM 717 C C . THR A 1 86 ? -16.499 -13.459 -11.948 1.00 84.00 86 THR A C 1
ATOM 719 O O . THR A 1 86 ? -15.400 -13.586 -11.419 1.00 84.00 86 THR A O 1
ATOM 722 N N . THR A 1 87 ? -16.719 -13.811 -13.209 1.00 82.56 87 THR A N 1
ATOM 723 C CA . THR A 1 87 ? -15.657 -14.219 -14.129 1.00 82.56 87 THR A CA 1
ATOM 724 C C . THR A 1 87 ? -15.425 -13.102 -15.134 1.00 82.56 87 THR A C 1
ATOM 726 O O . THR A 1 87 ? -16.297 -12.792 -15.943 1.00 82.56 87 THR A O 1
ATOM 729 N N . LEU A 1 88 ? -14.243 -12.497 -15.093 1.00 78.50 88 LEU A N 1
ATOM 730 C CA . LEU A 1 88 ? -13.798 -11.526 -16.084 1.00 78.50 88 LEU A CA 1
ATOM 731 C C . LEU A 1 88 ? -13.250 -12.283 -17.287 1.00 78.50 88 LEU A C 1
ATOM 733 O O . LEU A 1 88 ? -12.471 -13.217 -17.124 1.00 78.50 88 LEU A O 1
ATOM 737 N N . SER A 1 89 ? -13.664 -11.906 -18.490 1.00 76.31 89 SER A N 1
ATOM 738 C CA . SER A 1 89 ? -13.255 -12.594 -19.716 1.00 76.31 89 SER A CA 1
ATOM 739 C C . SER A 1 89 ? -12.855 -11.569 -20.760 1.00 76.31 89 SER A C 1
ATOM 741 O O . SER A 1 89 ? -13.608 -10.626 -21.014 1.00 76.31 89 SER A O 1
ATOM 743 N N . ARG A 1 90 ? -11.689 -11.759 -21.386 1.00 69.94 90 ARG A N 1
ATOM 744 C CA . ARG A 1 90 ? -11.306 -10.987 -22.570 1.00 69.94 90 ARG A CA 1
ATOM 745 C C . ARG A 1 90 ? -12.337 -11.285 -23.658 1.00 69.94 90 ARG A C 1
ATOM 747 O O . ARG A 1 90 ? -12.489 -12.428 -24.074 1.00 69.94 90 ARG A O 1
ATOM 754 N N . THR A 1 91 ? -13.081 -10.269 -24.077 1.00 60.88 91 THR A N 1
ATOM 755 C CA . THR A 1 91 ? -13.893 -10.342 -25.292 1.00 60.88 91 THR A CA 1
ATOM 756 C C . THR A 1 91 ? -13.076 -9.631 -26.355 1.00 60.88 91 THR A C 1
ATOM 758 O O . THR A 1 91 ? -12.795 -8.439 -26.232 1.00 60.88 91 THR A O 1
ATOM 761 N N . ASP A 1 92 ? -12.551 -10.377 -27.323 1.00 54.19 92 ASP A N 1
ATOM 762 C CA . ASP A 1 92 ? -11.722 -9.806 -28.381 1.00 54.19 92 ASP A CA 1
ATOM 763 C C . ASP A 1 92 ? -12.481 -8.663 -29.061 1.00 54.19 92 ASP A C 1
ATOM 765 O O . ASP A 1 92 ? -13.515 -8.900 -29.680 1.00 54.19 92 ASP A O 1
ATOM 769 N N . THR A 1 93 ? -12.017 -7.422 -28.851 1.00 47.09 93 THR A N 1
ATOM 770 C CA . THR A 1 93 ? -12.209 -6.204 -29.683 1.00 47.09 93 THR A CA 1
ATOM 771 C C . THR A 1 93 ? -11.804 -4.903 -28.969 1.00 47.09 93 THR A C 1
ATOM 773 O O . THR A 1 93 ? -11.664 -3.879 -29.631 1.00 47.09 93 THR A O 1
ATOM 776 N N . GLY A 1 94 ? -11.542 -4.908 -27.657 1.00 45.53 94 GLY A N 1
ATOM 777 C CA . GLY A 1 94 ? -11.139 -3.706 -26.908 1.00 45.53 94 GLY A CA 1
ATOM 778 C C . GLY A 1 94 ? -9.726 -3.778 -26.329 1.00 45.53 94 GLY A C 1
ATOM 779 O O . GLY A 1 94 ? -9.570 -3.869 -25.113 1.00 45.53 94 GLY A O 1
ATOM 780 N N . ASN A 1 95 ? -8.685 -3.746 -27.167 1.00 45.97 95 ASN A N 1
ATOM 781 C CA . ASN A 1 95 ? -7.308 -3.598 -26.683 1.00 45.97 95 ASN A CA 1
ATOM 782 C C . ASN A 1 95 ? -7.113 -2.166 -26.146 1.00 45.97 95 ASN A C 1
ATOM 784 O O . ASN A 1 95 ? -6.947 -1.227 -26.923 1.00 45.97 95 ASN A O 1
ATOM 788 N N . TYR A 1 96 ? -7.114 -1.980 -24.823 1.00 49.25 96 TYR A N 1
ATOM 789 C CA . TYR A 1 96 ? -6.790 -0.695 -24.195 1.00 49.25 96 TYR A CA 1
ATOM 790 C C . TYR A 1 96 ? -5.326 -0.674 -23.747 1.00 49.25 96 TYR A C 1
ATOM 792 O O . TYR A 1 96 ? -4.986 -0.973 -22.604 1.00 49.25 96 TYR A O 1
ATOM 800 N N . THR A 1 97 ? -4.430 -0.255 -24.640 1.00 46.69 97 THR A N 1
ATOM 801 C CA . THR A 1 97 ? -3.055 0.104 -24.271 1.00 46.69 97 THR A CA 1
ATOM 802 C C . THR A 1 97 ? -3.037 1.506 -23.666 1.00 46.69 97 THR A C 1
ATOM 804 O O . THR A 1 97 ? -2.939 2.497 -24.389 1.00 46.69 97 THR A O 1
ATOM 807 N N . LYS A 1 98 ? -3.100 1.627 -22.336 1.00 42.81 98 LYS A N 1
ATOM 808 C CA . LYS A 1 98 ? -2.762 2.893 -21.663 1.00 42.81 98 LYS A CA 1
ATOM 809 C C . LYS A 1 98 ? -1.378 2.769 -21.024 1.00 42.81 98 LYS A C 1
ATOM 811 O O . LYS A 1 98 ? -1.238 2.149 -19.981 1.00 42.81 98 LYS A O 1
ATOM 816 N N . ALA A 1 99 ? -0.391 3.362 -21.700 1.00 39.88 99 ALA A N 1
ATOM 817 C CA . ALA A 1 99 ? 0.980 3.647 -21.261 1.00 39.88 99 ALA A CA 1
ATOM 818 C C . ALA A 1 99 ? 1.700 2.541 -20.451 1.00 39.88 99 ALA A C 1
ATOM 820 O O . ALA A 1 99 ? 1.706 2.557 -19.225 1.00 39.88 99 ALA A O 1
ATOM 821 N N . GLY A 1 100 ? 2.416 1.653 -21.154 1.00 44.06 100 GLY A N 1
ATOM 822 C CA . GLY A 1 100 ? 3.644 1.042 -20.619 1.00 44.06 100 GLY A CA 1
ATOM 823 C C . GLY A 1 100 ? 3.622 -0.426 -20.178 1.00 44.06 100 GLY A C 1
ATOM 824 O O . GLY A 1 100 ? 4.685 -0.908 -19.804 1.00 44.06 100 GLY A O 1
ATOM 825 N N . TYR A 1 101 ? 2.496 -1.151 -20.245 1.00 48.78 101 TYR A N 1
ATOM 826 C CA . TYR A 1 101 ? 2.395 -2.496 -19.634 1.00 48.78 101 TYR A CA 1
ATOM 827 C C . TYR A 1 101 ? 1.861 -3.626 -20.538 1.00 48.78 101 TYR A C 1
ATOM 829 O O . TYR A 1 101 ? 1.498 -4.687 -20.055 1.00 48.78 101 TYR A O 1
ATOM 837 N N . GLY A 1 102 ? 1.896 -3.464 -21.863 1.00 55.25 102 GLY A N 1
ATOM 838 C CA . GLY A 1 102 ? 1.439 -4.506 -22.797 1.00 55.25 102 GLY A CA 1
ATOM 839 C C . GLY A 1 102 ? -0.085 -4.550 -22.960 1.00 55.25 102 GLY A C 1
ATOM 840 O O . GLY A 1 102 ? -0.786 -3.617 -22.569 1.00 55.25 102 GLY A O 1
ATOM 841 N N . GLU A 1 103 ? -0.595 -5.597 -23.613 1.00 60.66 103 GLU A N 1
ATOM 842 C CA . GLU A 1 103 ? -2.032 -5.758 -23.878 1.00 60.66 103 GLU A CA 1
ATOM 843 C C . GLU A 1 103 ? -2.783 -6.205 -22.615 1.00 60.66 103 GLU A C 1
ATOM 845 O O . GLU A 1 103 ? -2.574 -7.312 -22.124 1.00 60.66 103 GLU A O 1
ATOM 850 N N . HIS A 1 104 ? -3.669 -5.349 -22.105 1.00 67.25 104 HIS A N 1
ATOM 851 C CA . HIS A 1 104 ? -4.584 -5.654 -21.005 1.00 67.25 104 HIS A CA 1
ATOM 852 C C . HIS A 1 104 ? -6.015 -5.263 -21.387 1.00 67.25 104 HIS A C 1
ATOM 854 O O . HIS A 1 104 ? -6.232 -4.252 -22.064 1.00 67.25 104 HIS A O 1
ATOM 860 N N . THR A 1 105 ? -6.994 -6.026 -20.899 1.00 71.31 105 THR A N 1
ATOM 861 C CA . THR A 1 105 ? -8.409 -5.623 -20.901 1.00 71.31 105 THR A CA 1
ATOM 862 C C . THR A 1 105 ? -8.776 -5.169 -19.498 1.00 71.31 105 THR A C 1
ATOM 864 O O . THR A 1 105 ? -8.600 -5.926 -18.545 1.00 71.31 105 THR A O 1
ATOM 867 N N . PHE A 1 106 ? -9.254 -3.932 -19.376 1.00 74.44 106 PHE A N 1
ATOM 868 C CA . PHE A 1 106 ? -9.666 -3.338 -18.107 1.00 74.44 106 PHE A CA 1
ATOM 869 C C . PHE A 1 106 ? -11.185 -3.392 -17.952 1.00 74.44 106 PHE A C 1
ATOM 871 O O . PHE A 1 106 ? -11.919 -3.175 -18.915 1.00 74.44 106 PHE A O 1
ATOM 878 N N . PHE A 1 107 ? -11.633 -3.660 -16.731 1.00 75.69 107 PHE A N 1
ATOM 879 C CA . PHE A 1 107 ? -13.031 -3.680 -16.331 1.00 75.69 107 PHE A CA 1
ATOM 880 C C . PHE A 1 107 ? -13.217 -2.716 -15.172 1.00 75.69 107 PHE A C 1
ATOM 882 O O . PHE A 1 107 ? -12.571 -2.858 -14.131 1.00 75.69 107 PHE A O 1
ATOM 889 N N . ASP A 1 108 ? -14.127 -1.771 -15.351 1.00 79.12 108 ASP A N 1
ATOM 890 C CA . ASP A 1 108 ? -14.582 -0.912 -14.271 1.00 79.12 108 ASP A CA 1
ATOM 891 C C . ASP A 1 108 ? -15.740 -1.595 -13.544 1.00 79.12 108 ASP A C 1
ATOM 893 O O . ASP A 1 108 ? -16.603 -2.235 -14.150 1.00 79.12 108 ASP A O 1
ATOM 897 N N . GLY A 1 109 ? -15.759 -1.460 -12.228 1.00 81.00 109 GLY A N 1
ATOM 898 C CA . GLY A 1 109 ? -16.827 -1.966 -11.387 1.00 81.00 109 GLY A CA 1
ATOM 899 C C . GLY A 1 109 ? -16.999 -1.119 -10.141 1.00 81.00 109 GLY A C 1
ATOM 900 O O . GLY A 1 109 ? -16.203 -0.230 -9.832 1.00 81.00 109 GLY A O 1
ATOM 901 N N . SER A 1 110 ? -18.070 -1.393 -9.409 1.00 87.38 110 SER A N 1
ATOM 902 C CA . SER A 1 110 ? -18.298 -0.780 -8.111 1.00 87.38 110 SER A CA 1
ATOM 903 C C . SER A 1 110 ? -19.114 -1.690 -7.205 1.00 87.38 110 SER A C 1
ATOM 905 O O . SER A 1 110 ? -19.815 -2.592 -7.667 1.00 87.38 110 SER A O 1
ATOM 907 N N . PHE A 1 111 ? -19.003 -1.471 -5.898 1.00 89.50 111 PHE A N 1
ATOM 908 C CA . PHE A 1 111 ? -19.844 -2.133 -4.906 1.00 89.50 111 PHE A CA 1
ATOM 909 C C . PHE A 1 111 ? -20.182 -1.205 -3.742 1.00 89.50 111 PHE A C 1
ATOM 911 O O . PHE A 1 111 ? -19.426 -0.288 -3.406 1.00 89.50 111 PHE A O 1
ATOM 918 N N . SER A 1 112 ? -21.329 -1.451 -3.108 1.00 92.88 112 SER A N 1
ATOM 919 C CA . SER A 1 112 ? -21.729 -0.757 -1.885 1.00 92.88 112 SER A CA 1
ATOM 920 C C . SER A 1 112 ? -20.884 -1.224 -0.706 1.00 92.88 112 SER A C 1
ATOM 922 O O . SER A 1 112 ? -20.729 -2.422 -0.478 1.00 92.88 112 SER A O 1
ATOM 924 N N . ALA A 1 113 ? -20.368 -0.273 0.064 1.00 90.25 113 ALA A N 1
ATOM 925 C CA . ALA A 1 113 ? -19.482 -0.532 1.184 1.00 90.25 113 ALA A CA 1
ATOM 926 C C . ALA A 1 113 ? -19.949 0.179 2.454 1.00 90.25 113 ALA A C 1
ATOM 928 O O . ALA A 1 113 ? -20.581 1.234 2.421 1.00 90.25 113 ALA A O 1
ATOM 929 N N . THR A 1 114 ? -19.588 -0.385 3.599 1.00 92.75 114 THR A N 1
ATOM 930 C CA . THR A 1 114 ? -19.678 0.280 4.893 1.00 92.75 114 THR A CA 1
ATOM 931 C C . THR A 1 114 ? -18.357 0.987 5.159 1.00 92.75 114 THR A C 1
ATOM 933 O O . THR A 1 114 ? -17.298 0.359 5.166 1.00 92.75 114 THR A O 1
ATOM 936 N N . ILE A 1 115 ? -18.413 2.301 5.386 1.00 88.69 115 ILE A N 1
ATOM 937 C CA . ILE A 1 115 ? -17.229 3.098 5.722 1.00 88.69 115 ILE A CA 1
ATOM 938 C C . ILE A 1 115 ? -16.560 2.502 6.964 1.00 88.69 115 ILE A C 1
ATOM 940 O O . ILE A 1 115 ? -17.223 2.201 7.954 1.00 88.69 115 ILE A O 1
ATOM 944 N N . GLY A 1 116 ? -15.242 2.339 6.900 1.00 85.62 116 GLY A N 1
ATOM 945 C CA . GLY A 1 116 ? -14.437 1.790 7.983 1.00 85.62 116 GLY A CA 1
ATOM 946 C C . GLY A 1 116 ? -14.259 0.271 7.961 1.00 85.62 116 GLY A C 1
ATOM 947 O O . GLY A 1 116 ? -13.445 -0.235 8.732 1.00 85.62 116 GLY A O 1
ATOM 948 N N . LYS A 1 117 ? -14.957 -0.455 7.075 1.00 90.12 117 LYS A N 1
ATOM 949 C CA . LYS A 1 117 ? -14.766 -1.901 6.896 1.00 90.12 117 LYS A CA 1
ATOM 950 C C . LYS A 1 117 ? -13.640 -2.231 5.915 1.00 90.12 117 LYS A C 1
ATOM 952 O O . LYS A 1 117 ? -13.288 -1.436 5.036 1.00 90.12 117 LYS A O 1
ATOM 957 N N . LYS A 1 118 ? -13.083 -3.436 6.072 1.00 89.50 118 LYS A N 1
ATOM 958 C CA . LYS A 1 118 ? -12.120 -4.041 5.143 1.00 89.50 118 LYS A CA 1
ATOM 959 C C . LYS A 1 118 ? -12.850 -4.950 4.161 1.00 89.50 118 LYS A C 1
ATOM 961 O O . LYS A 1 118 ? -13.695 -5.744 4.560 1.00 89.50 118 LYS A O 1
ATOM 966 N N . TYR A 1 119 ? -12.462 -4.853 2.898 1.00 87.50 119 TYR A N 1
ATOM 967 C CA . TYR A 1 119 ? -12.938 -5.712 1.824 1.00 87.50 119 TYR A CA 1
ATOM 968 C C . TYR A 1 119 ? -11.745 -6.428 1.210 1.00 87.50 119 TYR A C 1
ATOM 970 O O . TYR A 1 119 ? -10.875 -5.801 0.601 1.00 87.50 119 TYR A O 1
ATOM 978 N N . TYR A 1 120 ? -11.673 -7.733 1.428 1.00 85.81 120 TYR A N 1
ATOM 979 C CA . TYR A 1 120 ? -10.568 -8.566 0.994 1.00 85.81 120 TYR A CA 1
ATOM 980 C C . TYR A 1 120 ? -10.729 -8.936 -0.472 1.00 85.81 120 TYR A C 1
ATOM 982 O O . TYR A 1 120 ? -11.776 -9.426 -0.902 1.00 85.81 120 TYR A O 1
ATOM 990 N N . ILE A 1 121 ? -9.660 -8.726 -1.231 1.00 79.31 121 ILE A N 1
ATOM 991 C CA . ILE A 1 121 ? -9.576 -9.145 -2.623 1.00 79.31 121 ILE A CA 1
ATOM 992 C C . ILE A 1 121 ? -9.009 -10.558 -2.611 1.00 79.31 121 ILE A C 1
ATOM 994 O O . ILE A 1 121 ? -7.911 -10.802 -2.090 1.00 79.31 121 ILE A O 1
ATOM 998 N N . TYR A 1 122 ? -9.794 -11.501 -3.125 1.00 73.62 122 TYR A N 1
ATOM 999 C CA . TYR A 1 122 ? -9.395 -12.898 -3.153 1.00 73.62 122 TYR A CA 1
ATOM 1000 C C . TYR A 1 122 ? -8.134 -13.080 -4.003 1.00 73.62 122 TYR A C 1
ATOM 1002 O O . TYR A 1 122 ? -7.794 -12.229 -4.824 1.00 73.62 122 TYR A O 1
ATOM 1010 N N . ASN A 1 123 ? -7.405 -14.168 -3.765 1.00 62.03 123 ASN A N 1
ATOM 1011 C CA . ASN A 1 123 ? -6.238 -14.503 -4.567 1.00 62.03 123 ASN A CA 1
ATOM 1012 C C . ASN A 1 123 ? -6.683 -14.840 -5.998 1.00 62.03 123 ASN A C 1
ATOM 1014 O O . ASN A 1 123 ? -7.519 -15.724 -6.195 1.00 62.03 123 ASN A O 1
ATOM 1018 N N . ILE A 1 124 ? -6.196 -14.074 -6.966 1.00 56.66 124 ILE A N 1
ATOM 1019 C CA . ILE A 1 124 ? -6.691 -14.080 -8.335 1.00 56.66 124 ILE A CA 1
ATOM 1020 C C . ILE A 1 124 ? -5.486 -14.032 -9.273 1.00 56.66 124 ILE A C 1
ATOM 1022 O O . ILE A 1 124 ? -4.604 -13.184 -9.117 1.00 56.66 124 ILE A O 1
ATOM 1026 N N . ASP A 1 125 ? -5.464 -14.938 -10.249 1.00 51.84 125 ASP A N 1
ATOM 1027 C CA . ASP A 1 125 ? -4.414 -15.003 -11.258 1.00 51.84 125 ASP A CA 1
ATOM 1028 C C . ASP A 1 125 ? -4.468 -13.775 -12.186 1.00 51.84 125 ASP A C 1
ATOM 1030 O O . ASP A 1 125 ? -5.491 -13.478 -12.806 1.00 51.84 125 ASP A O 1
ATOM 1034 N N . ALA A 1 126 ? -3.326 -13.089 -12.289 1.00 50.62 126 ALA A N 1
ATOM 1035 C CA . ALA A 1 126 ? -2.987 -12.094 -13.305 1.00 50.62 126 ALA A CA 1
ATOM 1036 C C . ALA A 1 126 ? -3.957 -10.908 -13.442 1.00 50.62 126 ALA A C 1
ATOM 1038 O O . ALA A 1 126 ? -4.456 -10.633 -14.540 1.00 50.62 126 ALA A O 1
ATOM 1039 N N . PHE A 1 127 ? -4.151 -10.157 -12.349 1.00 59.12 127 PHE A N 1
ATOM 1040 C CA . PHE A 1 127 ? -4.874 -8.889 -12.407 1.00 59.12 127 PHE A CA 1
ATOM 1041 C C . PHE A 1 127 ? -4.072 -7.671 -11.947 1.00 59.12 127 PHE A C 1
ATOM 1043 O O . PHE A 1 127 ? -3.150 -7.757 -11.132 1.00 59.12 127 PHE A O 1
ATOM 1050 N N . VAL A 1 128 ? -4.469 -6.515 -12.478 1.00 56.12 128 VAL A N 1
ATOM 1051 C CA . VAL A 1 128 ? -4.007 -5.198 -12.038 1.00 56.12 128 VAL A CA 1
ATOM 1052 C C . VAL A 1 128 ? -5.182 -4.455 -11.418 1.00 56.12 128 VAL A C 1
ATOM 1054 O O . VAL A 1 128 ? -6.094 -4.083 -12.152 1.00 56.12 128 VAL A O 1
ATOM 1057 N N . LEU A 1 129 ? -5.179 -4.214 -10.101 1.00 62.09 129 LEU A N 1
ATOM 1058 C CA . LEU A 1 129 ? -6.104 -3.237 -9.511 1.00 62.09 129 LEU A CA 1
ATOM 1059 C C . LEU A 1 129 ? -5.458 -1.869 -9.636 1.00 62.09 129 LEU A C 1
ATOM 1061 O O . LEU A 1 129 ? -4.432 -1.596 -9.009 1.00 62.09 129 LEU A O 1
ATOM 1065 N N . ARG A 1 130 ? -6.029 -1.055 -10.511 1.00 60.03 130 ARG A N 1
ATOM 1066 C CA . ARG A 1 130 ? -5.442 0.216 -10.901 1.00 60.03 130 ARG A CA 1
ATOM 1067 C C . ARG A 1 130 ? -6.090 1.369 -10.177 1.00 60.03 130 ARG A C 1
ATOM 1069 O O . ARG A 1 130 ? -5.372 2.227 -9.711 1.00 60.03 130 ARG A O 1
ATOM 1076 N N . ASP A 1 131 ? -7.405 1.364 -10.037 1.00 64.44 131 ASP A N 1
ATOM 1077 C CA . ASP A 1 131 ? -8.141 2.505 -9.515 1.00 64.44 131 ASP A CA 1
ATOM 1078 C C . ASP A 1 131 ? -9.037 2.012 -8.394 1.00 64.44 131 ASP A C 1
ATOM 1080 O O . ASP A 1 131 ? -9.681 0.982 -8.553 1.00 64.44 131 ASP A O 1
ATOM 1084 N N . THR A 1 132 ? -9.008 2.649 -7.221 1.00 66.62 132 THR A N 1
ATOM 1085 C CA . THR A 1 132 ? -9.990 2.374 -6.171 1.00 66.62 132 THR A CA 1
ATOM 1086 C C . THR A 1 132 ? -10.242 3.599 -5.310 1.00 66.62 132 THR A C 1
ATOM 1088 O O . THR A 1 132 ? -9.303 4.268 -4.890 1.00 66.62 132 THR A O 1
ATOM 1091 N N . SER A 1 133 ? -11.513 3.874 -5.010 1.00 71.94 133 SER A N 1
ATOM 1092 C CA . SER A 1 133 ? -11.882 4.981 -4.118 1.00 71.94 133 SER A CA 1
ATOM 1093 C C . SER A 1 133 ? -11.610 4.689 -2.635 1.00 71.94 133 SER A C 1
ATOM 1095 O O . SER A 1 133 ? -11.695 5.591 -1.800 1.00 71.94 133 SER A O 1
ATOM 1097 N N . GLY A 1 134 ? -11.276 3.441 -2.282 1.00 75.69 134 GLY A N 1
ATOM 1098 C CA . GLY A 1 134 ? -10.801 3.076 -0.947 1.00 75.69 134 GLY A CA 1
ATOM 1099 C C . GLY A 1 134 ? -9.278 3.141 -0.818 1.00 75.69 134 GLY A C 1
ATOM 1100 O O . GLY A 1 134 ? -8.576 3.599 -1.713 1.00 75.69 134 GLY A O 1
ATOM 1101 N N . ILE A 1 135 ? -8.741 2.675 0.310 1.00 78.00 135 ILE A N 1
ATOM 1102 C CA . ILE A 1 135 ? -7.287 2.577 0.517 1.00 78.00 135 ILE A CA 1
ATOM 1103 C C . ILE A 1 135 ? -6.853 1.139 0.304 1.00 78.00 135 ILE A C 1
ATOM 1105 O O . ILE A 1 135 ? -7.203 0.263 1.093 1.00 78.00 135 ILE A O 1
ATOM 1109 N N . LEU A 1 136 ? -6.090 0.911 -0.762 1.00 78.44 136 LEU A N 1
ATOM 1110 C CA . LEU A 1 136 ? -5.540 -0.392 -1.082 1.00 78.44 136 LEU A CA 1
ATOM 1111 C C . LEU A 1 136 ? -4.317 -0.665 -0.208 1.00 78.44 136 LEU A C 1
ATOM 1113 O O . LEU A 1 136 ? -3.295 0.021 -0.298 1.00 78.44 136 LEU A O 1
ATOM 1117 N N . LEU A 1 137 ? -4.445 -1.674 0.644 1.00 75.69 137 LEU A N 1
ATOM 1118 C CA . LE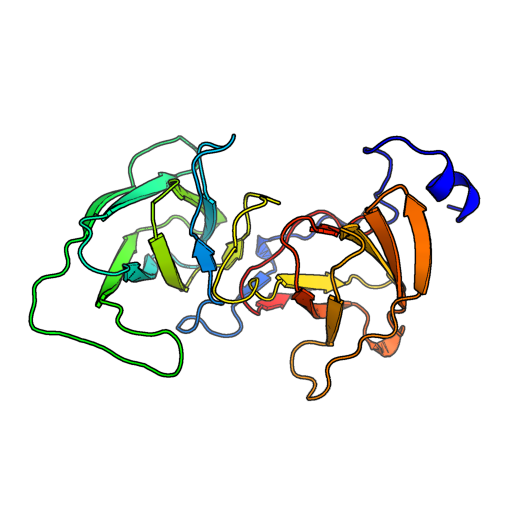U A 1 137 ? -3.423 -2.095 1.587 1.00 75.69 137 LEU A CA 1
ATOM 1119 C C . LEU A 1 137 ? -2.897 -3.463 1.177 1.00 75.69 137 LEU A C 1
ATOM 1121 O O . LEU A 1 137 ? -3.653 -4.355 0.776 1.00 75.69 137 LEU A O 1
ATOM 1125 N N . ASN A 1 138 ? -1.581 -3.623 1.285 1.00 69.25 138 ASN A N 1
ATOM 1126 C CA . ASN A 1 138 ? -0.972 -4.906 1.002 1.00 69.25 138 ASN A CA 1
ATOM 1127 C C . ASN A 1 138 ? -1.226 -5.863 2.173 1.00 69.25 138 ASN A C 1
ATOM 1129 O O . ASN A 1 138 ? -0.725 -5.650 3.275 1.00 69.25 138 ASN A O 1
ATOM 1133 N N . GLY A 1 139 ? -2.010 -6.914 1.931 1.00 58.69 139 GLY A N 1
ATOM 1134 C CA . GLY A 1 139 ? -2.294 -7.950 2.923 1.00 58.69 139 GLY A CA 1
ATOM 1135 C C . GLY A 1 139 ? -1.175 -8.985 3.053 1.00 58.69 139 GLY A C 1
ATOM 1136 O O . GLY A 1 139 ? -1.210 -9.778 3.990 1.00 58.69 139 GLY A O 1
ATOM 1137 N N . ASN A 1 140 ? -0.201 -8.993 2.131 1.00 54.84 140 ASN A N 1
ATOM 1138 C CA . ASN A 1 140 ? 0.819 -10.032 2.058 1.00 54.84 140 ASN A CA 1
ATOM 1139 C C . ASN A 1 140 ? 2.211 -9.475 1.688 1.00 54.84 140 ASN A C 1
ATOM 1141 O O . ASN A 1 140 ? 2.400 -8.813 0.672 1.00 54.84 140 ASN A O 1
ATOM 1145 N N . ILE A 1 141 ? 3.232 -9.812 2.473 1.00 49.06 141 ILE A N 1
ATOM 1146 C CA . ILE A 1 141 ? 4.662 -9.523 2.214 1.00 49.06 141 ILE A CA 1
ATOM 1147 C C . ILE A 1 141 ? 5.276 -10.516 1.194 1.00 49.06 141 ILE A C 1
ATOM 1149 O O . ILE A 1 141 ? 6.442 -10.874 1.286 1.00 49.06 141 ILE A O 1
ATOM 1153 N N . GLY A 1 142 ? 4.461 -11.009 0.253 1.00 40.50 142 GLY A N 1
ATOM 1154 C CA . GLY A 1 142 ? 4.750 -12.182 -0.579 1.00 40.50 142 GLY A CA 1
ATOM 1155 C C . GLY A 1 142 ? 5.715 -11.971 -1.754 1.00 40.50 142 GLY A C 1
ATOM 1156 O O . GLY A 1 142 ? 5.946 -10.849 -2.203 1.00 40.50 142 GLY A O 1
ATOM 1157 N N . HIS A 1 143 ? 6.219 -13.111 -2.244 1.00 41.72 143 HIS A N 1
ATOM 1158 C CA . HIS A 1 143 ? 7.425 -13.313 -3.060 1.00 41.72 143 HIS A CA 1
ATOM 1159 C C . HIS A 1 143 ? 7.282 -13.123 -4.592 1.00 41.72 143 HIS A C 1
ATOM 1161 O O . HIS A 1 143 ? 8.284 -13.171 -5.292 1.00 41.72 143 HIS A O 1
ATOM 1167 N N . ASP A 1 144 ? 6.087 -12.859 -5.136 1.00 44.88 144 ASP A N 1
ATOM 1168 C CA . ASP A 1 144 ? 5.848 -13.084 -6.576 1.00 44.88 144 ASP A CA 1
ATOM 1169 C C . ASP A 1 144 ? 5.425 -11.820 -7.350 1.00 44.88 144 ASP A C 1
ATOM 1171 O O . ASP A 1 144 ? 4.267 -11.651 -7.740 1.00 44.88 144 ASP A O 1
ATOM 1175 N N . PHE A 1 145 ? 6.382 -10.933 -7.641 1.00 49.41 145 PHE A N 1
ATOM 1176 C CA . PHE A 1 145 ? 6.215 -9.860 -8.641 1.00 49.41 145 PHE A CA 1
ATOM 1177 C C . PHE A 1 145 ? 7.254 -10.021 -9.764 1.00 49.41 145 PHE A C 1
ATOM 1179 O O . PHE A 1 145 ? 8.041 -9.125 -10.062 1.00 49.41 145 PHE A O 1
ATOM 1186 N N . ASP A 1 146 ? 7.287 -11.189 -10.400 1.00 40.75 146 ASP A N 1
ATOM 1187 C CA . ASP A 1 146 ? 8.485 -11.648 -11.121 1.00 40.75 146 ASP A CA 1
ATOM 1188 C C . ASP A 1 146 ? 8.771 -11.018 -12.494 1.00 40.75 146 ASP A C 1
ATOM 1190 O O . ASP A 1 146 ? 9.752 -11.400 -13.133 1.00 40.75 146 ASP A O 1
ATOM 1194 N N . ARG A 1 147 ? 7.959 -10.085 -13.021 1.00 39.69 147 ARG A N 1
ATOM 1195 C CA . ARG A 1 147 ? 8.158 -9.619 -14.418 1.00 39.69 147 ARG A CA 1
ATOM 1196 C C . ARG A 1 147 ? 7.968 -8.134 -14.726 1.00 39.69 147 ARG A C 1
ATOM 1198 O O . ARG A 1 147 ? 8.473 -7.699 -15.756 1.00 39.69 147 ARG A O 1
ATOM 1205 N N . TYR A 1 148 ? 7.312 -7.341 -13.875 1.00 46.03 148 TYR A N 1
ATOM 1206 C CA . TYR A 1 148 ? 6.857 -5.992 -14.271 1.00 46.03 148 TYR A CA 1
ATOM 1207 C C . TYR A 1 148 ? 7.141 -4.872 -13.258 1.00 46.03 148 TYR A C 1
ATOM 1209 O O . TYR A 1 148 ? 6.479 -3.839 -13.285 1.00 46.03 148 TYR A O 1
ATOM 1217 N N . ARG A 1 149 ? 8.213 -5.022 -12.465 1.00 51.97 149 ARG A N 1
ATOM 1218 C CA . ARG A 1 149 ? 8.607 -4.158 -11.330 1.00 51.97 149 ARG A CA 1
ATOM 1219 C C . ARG A 1 149 ? 7.704 -4.349 -10.108 1.00 51.97 149 ARG A C 1
ATOM 1221 O O . ARG A 1 149 ? 6.521 -4.653 -10.222 1.00 51.97 149 ARG A O 1
ATOM 1228 N N . TYR A 1 150 ? 8.294 -4.192 -8.928 1.00 64.38 150 TYR A N 1
ATOM 1229 C CA . TYR A 1 150 ? 7.579 -4.302 -7.661 1.00 64.38 150 TYR A CA 1
ATOM 1230 C C . TYR A 1 150 ? 6.768 -3.025 -7.431 1.00 64.38 150 TYR A C 1
ATOM 1232 O O . TYR A 1 150 ? 7.255 -1.937 -7.755 1.00 64.38 150 TYR A O 1
ATOM 1240 N N . PRO A 1 151 ? 5.549 -3.118 -6.877 1.00 67.19 151 PRO A N 1
ATOM 1241 C CA . PRO A 1 151 ? 4.746 -1.938 -6.615 1.00 67.19 151 PRO A CA 1
ATOM 1242 C C . PRO A 1 151 ? 5.468 -1.026 -5.624 1.00 67.19 151 PRO A C 1
ATOM 1244 O O . PRO A 1 151 ? 6.071 -1.485 -4.647 1.00 67.19 151 PRO A O 1
ATOM 1247 N N . ILE A 1 152 ? 5.373 0.280 -5.869 1.00 77.25 152 ILE A N 1
ATOM 1248 C CA . ILE A 1 152 ? 5.818 1.285 -4.908 1.00 77.25 152 ILE A CA 1
ATOM 1249 C C . ILE A 1 152 ? 4.979 1.118 -3.639 1.00 77.25 152 ILE A C 1
ATOM 1251 O O . ILE A 1 152 ? 3.749 1.109 -3.689 1.00 77.25 152 ILE A O 1
ATOM 1255 N N . LYS A 1 153 ? 5.647 0.995 -2.494 1.00 80.19 153 LYS A N 1
ATOM 1256 C CA . LYS A 1 153 ? 5.003 0.946 -1.180 1.00 80.19 153 LYS A CA 1
ATOM 1257 C C . LYS A 1 153 ? 5.001 2.343 -0.577 1.00 80.19 153 LYS A C 1
ATOM 1259 O O . LYS A 1 153 ? 6.032 3.013 -0.555 1.00 80.19 153 LYS A O 1
ATOM 1264 N N . TYR A 1 154 ? 3.857 2.763 -0.054 1.00 83.81 154 TYR A N 1
ATOM 1265 C CA . TYR A 1 154 ? 3.691 4.038 0.633 1.00 83.81 154 TYR A CA 1
ATOM 1266 C C . TYR A 1 154 ? 3.485 3.792 2.124 1.00 83.81 154 TYR A C 1
ATOM 1268 O O . TYR A 1 154 ? 2.639 2.985 2.518 1.00 83.81 154 TYR A O 1
ATOM 1276 N N . ILE A 1 155 ? 4.251 4.495 2.956 1.00 85.25 155 ILE A N 1
ATOM 1277 C CA . ILE A 1 155 ? 4.211 4.363 4.416 1.00 85.25 155 ILE A CA 1
ATOM 1278 C C . ILE A 1 155 ? 4.173 5.736 5.077 1.00 85.25 155 ILE A C 1
ATOM 1280 O O . ILE A 1 155 ? 4.772 6.689 4.583 1.00 85.25 155 ILE A O 1
ATOM 1284 N N . TYR A 1 156 ? 3.489 5.841 6.214 1.00 86.38 156 TYR A N 1
ATOM 1285 C CA . TYR A 1 156 ? 3.536 7.040 7.046 1.00 86.38 156 TYR A CA 1
ATOM 1286 C C . TYR A 1 156 ? 4.697 6.928 8.032 1.00 86.38 156 TYR A C 1
ATOM 1288 O O . TYR A 1 156 ? 4.781 5.956 8.784 1.00 86.38 156 TYR A O 1
ATOM 1296 N N . VAL A 1 157 ? 5.576 7.929 8.042 1.00 86.44 157 VAL A N 1
ATOM 1297 C CA . VAL A 1 157 ? 6.672 8.022 9.008 1.00 86.44 157 VAL A CA 1
ATOM 1298 C C . VAL A 1 157 ? 6.249 8.983 10.122 1.00 86.44 157 VAL A C 1
ATOM 1300 O O . VAL A 1 157 ? 6.137 10.181 9.860 1.00 86.44 157 VAL A O 1
ATOM 1303 N N . PRO A 1 158 ? 5.992 8.507 11.354 1.00 82.56 158 PRO A N 1
ATOM 1304 C CA . PRO A 1 158 ? 5.498 9.351 12.436 1.00 82.56 158 PRO A CA 1
ATOM 1305 C C . PRO A 1 158 ? 6.572 10.307 12.965 1.00 82.56 158 PRO A C 1
ATOM 1307 O O . PRO A 1 158 ? 7.774 10.059 12.847 1.00 82.56 158 PRO A O 1
ATOM 1310 N N . THR A 1 159 ? 6.136 11.385 13.615 1.00 83.44 159 THR A N 1
ATOM 1311 C CA . THR A 1 159 ? 7.022 12.275 14.377 1.00 83.44 159 THR A CA 1
ATOM 1312 C C . THR A 1 159 ? 7.806 11.488 15.432 1.00 83.44 159 THR A C 1
ATOM 1314 O O . THR A 1 159 ? 7.262 10.618 16.111 1.00 83.44 159 THR A O 1
ATOM 1317 N N . GLY A 1 160 ? 9.102 11.771 15.552 1.00 80.88 160 GLY A N 1
ATOM 1318 C CA . GLY A 1 160 ? 10.053 11.032 16.384 1.00 80.88 160 GLY A CA 1
ATOM 1319 C C . GLY A 1 160 ? 10.718 9.840 15.682 1.00 80.88 160 GLY A C 1
ATOM 1320 O O . GLY A 1 160 ? 11.673 9.276 16.225 1.00 80.88 160 GLY A O 1
ATOM 1321 N N . CYS A 1 161 ? 10.263 9.458 14.482 1.00 84.00 161 CYS A N 1
ATOM 1322 C CA . CYS A 1 161 ? 10.879 8.408 13.674 1.00 84.00 161 CYS A CA 1
ATOM 1323 C C . CYS A 1 161 ? 11.965 8.981 12.759 1.00 84.00 161 CYS A C 1
ATOM 1325 O O . CYS A 1 161 ? 11.679 9.563 11.719 1.00 84.00 161 CYS A O 1
ATOM 1327 N N . ASN A 1 162 ? 13.228 8.811 13.150 1.00 85.06 162 ASN A N 1
ATOM 1328 C CA . ASN A 1 162 ? 14.385 9.305 12.398 1.00 85.06 162 ASN A CA 1
ATOM 1329 C C . ASN A 1 162 ? 15.037 8.239 11.507 1.00 85.06 162 ASN A C 1
ATOM 1331 O O . ASN A 1 162 ? 16.043 8.510 10.850 1.00 85.06 162 ASN A O 1
ATOM 1335 N N . GLU A 1 163 ? 14.501 7.022 11.501 1.00 84.88 163 GLU A N 1
ATOM 1336 C CA . GLU A 1 163 ? 15.044 5.922 10.719 1.00 84.88 163 GLU A CA 1
ATOM 1337 C C . GLU A 1 163 ? 13.963 4.930 10.280 1.00 84.88 163 GLU A C 1
ATOM 1339 O O . GLU A 1 163 ? 13.111 4.501 11.063 1.00 84.88 163 GLU A O 1
ATOM 1344 N N . VAL A 1 164 ? 14.052 4.508 9.023 1.00 84.19 164 VAL A N 1
ATOM 1345 C CA . VAL A 1 164 ? 13.310 3.362 8.497 1.00 84.19 164 VAL A CA 1
ATOM 1346 C C . VAL A 1 164 ? 14.291 2.212 8.337 1.00 84.19 164 VAL A C 1
ATOM 1348 O O . VAL A 1 164 ? 15.283 2.353 7.627 1.00 84.19 164 VAL A O 1
ATOM 1351 N N . VAL A 1 165 ? 14.043 1.086 9.004 1.00 82.44 165 VAL A N 1
ATOM 1352 C CA . VAL A 1 165 ? 14.851 -0.125 8.834 1.00 82.44 165 VAL A CA 1
ATOM 1353 C C . VAL A 1 165 ? 14.078 -1.117 7.990 1.00 82.44 165 VAL A C 1
ATOM 1355 O O . VAL A 1 165 ? 12.914 -1.405 8.270 1.00 82.44 165 VAL A O 1
ATOM 1358 N N . VAL A 1 166 ? 14.740 -1.644 6.970 1.00 79.94 166 VAL A N 1
ATOM 1359 C CA . VAL A 1 166 ? 14.175 -2.601 6.028 1.00 79.94 166 VAL A CA 1
ATOM 1360 C C . VAL A 1 166 ? 15.026 -3.859 6.030 1.00 79.94 166 VAL A C 1
ATOM 1362 O O . VAL A 1 166 ? 16.254 -3.803 6.041 1.00 79.94 166 VAL A O 1
ATOM 1365 N N . TYR A 1 167 ? 14.356 -5.001 6.031 1.00 78.69 167 TYR A N 1
ATOM 1366 C CA . TYR A 1 167 ? 14.950 -6.305 5.794 1.00 78.69 167 TYR A CA 1
ATOM 1367 C C . TYR A 1 167 ? 14.653 -6.723 4.359 1.00 78.69 167 TYR A C 1
ATOM 1369 O O . TYR A 1 167 ? 13.486 -6.664 3.963 1.00 78.69 167 TYR A O 1
ATOM 1377 N N . TYR A 1 168 ? 15.671 -7.134 3.599 1.00 76.12 168 TYR A N 1
ATOM 1378 C CA . TYR A 1 168 ? 15.470 -7.534 2.212 1.00 76.12 168 TYR A CA 1
ATOM 1379 C C . TYR A 1 168 ? 16.495 -8.536 1.649 1.00 76.12 168 TYR A C 1
ATOM 1381 O O . TYR A 1 168 ? 17.504 -8.817 2.288 1.00 76.12 168 TYR A O 1
ATOM 1389 N N . SER A 1 169 ? 16.250 -9.107 0.461 1.00 73.38 169 SER A N 1
ATOM 1390 C CA . SER A 1 169 ? 17.213 -9.992 -0.227 1.00 73.38 169 SER A CA 1
ATOM 1391 C C . SER A 1 169 ? 18.434 -9.228 -0.771 1.00 73.38 169 SER A C 1
ATOM 1393 O O . SER A 1 169 ? 18.273 -8.242 -1.475 1.00 73.38 169 SER A O 1
ATOM 1395 N N . ALA A 1 170 ? 19.658 -9.703 -0.527 1.00 67.25 170 ALA A N 1
ATOM 1396 C CA . ALA A 1 170 ? 20.930 -9.019 -0.824 1.00 67.25 170 ALA A CA 1
ATOM 1397 C C . ALA A 1 170 ? 21.118 -8.514 -2.270 1.00 67.25 170 ALA A C 1
ATOM 1399 O O . ALA A 1 170 ? 21.961 -7.656 -2.519 1.00 67.25 170 ALA A O 1
ATOM 1400 N N . THR A 1 171 ? 20.386 -9.059 -3.241 1.00 70.38 171 THR A N 1
ATOM 1401 C CA . THR A 1 171 ? 20.448 -8.617 -4.641 1.00 70.38 171 THR A CA 1
ATOM 1402 C C . THR A 1 171 ? 19.509 -7.453 -4.953 1.00 70.38 171 THR A C 1
ATOM 1404 O O . THR A 1 171 ? 19.534 -6.939 -6.072 1.00 70.38 171 THR A O 1
ATOM 1407 N N . ALA A 1 172 ? 18.666 -7.037 -4.006 1.00 72.19 172 ALA A N 1
ATOM 1408 C CA . ALA A 1 172 ? 17.758 -5.926 -4.211 1.00 72.19 172 ALA A CA 1
ATOM 1409 C C . ALA A 1 172 ? 18.463 -4.575 -4.034 1.00 72.19 172 ALA A C 1
ATOM 1411 O O . ALA A 1 172 ? 19.398 -4.391 -3.268 1.00 72.19 172 ALA A O 1
ATOM 1412 N N . LYS A 1 173 ? 17.943 -3.598 -4.754 1.00 78.44 173 LYS A N 1
ATOM 1413 C CA . LYS A 1 173 ? 18.083 -2.168 -4.528 1.00 78.44 173 LYS A CA 1
ATOM 1414 C C . LYS A 1 173 ? 16.755 -1.618 -4.038 1.00 78.44 173 LYS A C 1
ATOM 1416 O O . LYS A 1 173 ? 15.696 -2.001 -4.553 1.00 78.44 173 LYS A O 1
ATOM 1421 N N . ILE A 1 174 ? 16.846 -0.693 -3.093 1.00 85.19 174 ILE A N 1
ATOM 1422 C CA . ILE A 1 174 ? 15.716 0.049 -2.552 1.00 85.19 174 ILE A CA 1
ATOM 1423 C C . ILE A 1 174 ? 15.926 1.516 -2.889 1.00 85.19 174 ILE A C 1
ATOM 1425 O O . ILE A 1 174 ? 16.979 2.090 -2.613 1.00 85.19 174 ILE A O 1
ATOM 1429 N N . TYR A 1 175 ? 14.915 2.115 -3.496 1.00 88.69 175 TYR A N 1
ATOM 1430 C CA . TYR A 1 175 ? 14.862 3.544 -3.735 1.00 88.69 175 TYR A CA 1
ATOM 1431 C C . TYR A 1 175 ? 13.768 4.130 -2.856 1.00 88.69 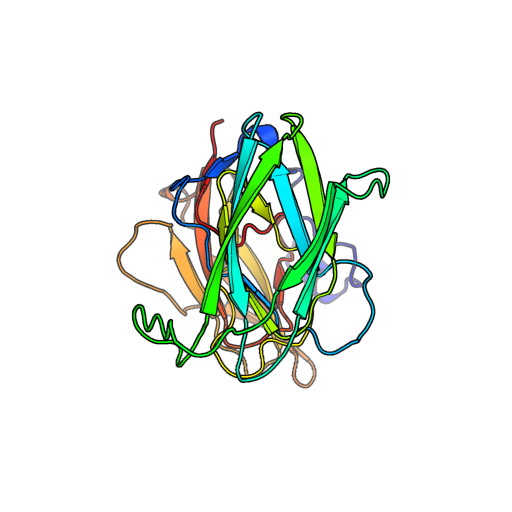175 TYR A C 1
ATOM 1433 O O . TYR A 1 175 ? 12.710 3.527 -2.700 1.00 88.69 175 TYR A O 1
ATOM 1441 N N . TYR A 1 176 ? 13.996 5.301 -2.273 1.00 91.12 176 TYR A N 1
ATOM 1442 C CA . TYR A 1 176 ? 12.994 5.945 -1.430 1.00 91.12 176 TYR A CA 1
ATOM 1443 C C . TYR A 1 176 ? 12.941 7.456 -1.629 1.00 91.12 176 TYR A C 1
ATOM 1445 O O . TYR A 1 176 ? 13.926 8.091 -2.005 1.00 91.12 176 TYR A O 1
ATOM 1453 N N . GLN A 1 177 ? 11.775 8.041 -1.381 1.00 92.44 177 GLN A N 1
ATOM 1454 C CA . GLN A 1 177 ? 11.571 9.487 -1.396 1.00 92.44 177 GLN A CA 1
ATOM 1455 C C . GLN A 1 177 ? 10.391 9.883 -0.516 1.00 92.44 177 GLN A C 1
ATOM 1457 O O . GLN A 1 177 ? 9.460 9.103 -0.309 1.00 92.44 177 GLN A O 1
ATOM 1462 N N . LYS A 1 178 ? 10.389 11.127 -0.039 1.00 91.69 178 LYS A N 1
ATOM 1463 C CA . LYS A 1 178 ? 9.175 11.726 0.513 1.00 91.69 178 LYS A CA 1
ATOM 1464 C C . LYS A 1 178 ? 8.160 11.875 -0.616 1.00 91.69 178 LYS A C 1
ATOM 1466 O O . LYS A 1 178 ? 8.519 12.270 -1.727 1.00 91.69 178 LYS A O 1
ATOM 1471 N N . TYR A 1 179 ? 6.905 11.521 -0.361 1.00 88.56 179 TYR A N 1
ATOM 1472 C CA . TYR A 1 179 ? 5.882 11.590 -1.396 1.00 88.56 179 TYR A CA 1
ATOM 1473 C C . TYR A 1 179 ? 5.752 13.023 -1.944 1.00 88.56 179 TYR A C 1
ATOM 1475 O O . TYR A 1 179 ? 5.742 13.988 -1.183 1.00 88.56 179 TYR A O 1
ATOM 1483 N N . GLY A 1 180 ? 5.689 13.152 -3.273 1.00 84.94 180 GLY A N 1
ATOM 1484 C CA . GLY A 1 180 ? 5.637 14.440 -3.975 1.00 84.94 180 GLY A CA 1
ATOM 1485 C C . GLY A 1 180 ? 6.996 15.105 -4.224 1.00 84.94 180 GLY A C 1
ATOM 1486 O O . GLY A 1 180 ? 7.045 16.131 -4.898 1.00 84.94 180 GLY A O 1
ATOM 1487 N N . HIS A 1 181 ? 8.102 14.542 -3.727 1.00 88.88 181 HIS A N 1
ATOM 1488 C CA . HIS A 1 181 ? 9.438 15.040 -4.055 1.00 88.88 181 HIS A CA 1
ATOM 1489 C C . HIS A 1 181 ? 9.906 14.497 -5.422 1.00 88.88 181 HIS A C 1
ATOM 1491 O O . HIS A 1 181 ? 9.473 13.425 -5.835 1.00 88.88 181 HIS A O 1
ATOM 1497 N N . PRO A 1 182 ? 10.780 15.223 -6.145 1.00 88.31 182 PRO A N 1
ATOM 1498 C CA . PRO A 1 182 ? 11.187 14.851 -7.504 1.00 88.31 182 PRO A CA 1
ATOM 1499 C C . PRO A 1 182 ? 12.339 13.834 -7.571 1.00 88.31 182 PRO A C 1
ATOM 1501 O O . PRO A 1 182 ? 12.701 13.393 -8.663 1.00 88.31 182 PRO A O 1
ATOM 1504 N N . HIS A 1 183 ? 12.968 13.500 -6.441 1.00 89.62 183 HIS A N 1
ATOM 1505 C CA . HIS A 1 183 ? 14.218 12.744 -6.423 1.00 89.62 183 HIS A CA 1
ATOM 1506 C C . HIS A 1 183 ? 14.146 11.530 -5.502 1.00 89.62 183 HIS A C 1
ATOM 1508 O O . HIS A 1 183 ? 14.015 11.660 -4.283 1.00 89.62 183 HIS A O 1
ATOM 1514 N N . TRP A 1 184 ? 14.343 10.363 -6.112 1.00 91.25 184 TRP A N 1
ATOM 1515 C CA . TRP A 1 184 ? 14.594 9.106 -5.426 1.00 91.25 184 TRP A CA 1
ATOM 1516 C C . TRP A 1 184 ? 16.021 9.053 -4.884 1.00 91.25 184 TRP A C 1
ATOM 1518 O O . TRP A 1 184 ? 16.978 9.416 -5.571 1.00 91.25 184 TRP A O 1
ATOM 1528 N N . LYS A 1 185 ? 16.159 8.561 -3.656 1.00 92.38 185 LYS A N 1
ATOM 1529 C CA . LYS A 1 185 ? 17.431 8.298 -2.981 1.00 92.38 185 LYS A CA 1
ATOM 1530 C C . LYS A 1 185 ? 17.675 6.797 -2.886 1.00 92.38 185 LYS A C 1
ATOM 1532 O O . LYS A 1 185 ? 16.727 6.020 -2.847 1.00 92.38 185 LYS A O 1
ATOM 1537 N N . ASN A 1 186 ? 18.942 6.405 -2.846 1.00 90.00 186 ASN A N 1
ATOM 1538 C CA . ASN A 1 186 ? 19.395 5.032 -2.616 1.00 90.00 186 ASN A CA 1
ATOM 1539 C C . ASN A 1 186 ? 20.743 5.083 -1.882 1.00 90.00 186 ASN A C 1
ATOM 1541 O O . ASN A 1 186 ? 21.799 4.784 -2.430 1.00 90.00 186 ASN A O 1
ATOM 1545 N N . ASP A 1 187 ? 20.692 5.604 -0.663 1.00 90.38 187 ASP A N 1
ATOM 1546 C CA . ASP A 1 187 ? 21.808 5.821 0.259 1.00 90.38 187 ASP A CA 1
ATOM 1547 C C . ASP A 1 187 ? 21.572 5.067 1.581 1.00 90.38 187 ASP A C 1
ATOM 1549 O O . ASP A 1 187 ? 21.908 5.539 2.669 1.00 90.38 187 ASP A O 1
ATOM 1553 N N . GLY A 1 188 ? 20.974 3.873 1.481 1.00 85.56 188 GLY A N 1
ATOM 1554 C CA . GLY A 1 188 ? 20.756 2.974 2.610 1.00 85.56 188 GLY A CA 1
ATOM 1555 C C . GLY A 1 188 ? 22.062 2.575 3.295 1.00 85.56 188 GLY A C 1
ATOM 1556 O O . GLY A 1 188 ? 23.071 2.283 2.656 1.00 85.56 188 GLY A O 1
ATOM 1557 N N . ILE A 1 189 ? 22.046 2.554 4.627 1.00 86.62 189 ILE A N 1
ATOM 1558 C CA . ILE A 1 189 ? 23.186 2.141 5.445 1.00 86.62 189 ILE A CA 1
ATOM 1559 C C . ILE A 1 189 ? 22.988 0.678 5.832 1.00 86.62 189 ILE A C 1
ATOM 1561 O O . ILE A 1 189 ? 22.111 0.363 6.641 1.00 86.62 189 ILE A O 1
ATOM 1565 N N . VAL A 1 190 ? 23.823 -0.211 5.294 1.00 84.88 190 VAL A N 1
ATOM 1566 C CA . VAL A 1 190 ? 23.808 -1.641 5.637 1.00 84.88 190 VAL A CA 1
ATOM 1567 C C . VAL A 1 190 ? 24.199 -1.823 7.104 1.00 84.88 190 VAL A C 1
ATOM 1569 O O . VAL A 1 190 ? 25.304 -1.480 7.521 1.00 84.88 190 VAL A O 1
ATOM 1572 N N . LEU A 1 191 ? 23.281 -2.374 7.897 1.00 79.88 191 LEU A N 1
ATOM 1573 C CA . LEU A 1 191 ? 23.497 -2.708 9.305 1.00 79.88 191 LEU A CA 1
ATOM 1574 C C . LEU A 1 191 ? 24.002 -4.143 9.485 1.00 79.88 191 LEU A C 1
ATOM 1576 O O . LEU A 1 191 ? 24.776 -4.409 10.404 1.00 79.88 191 LEU A O 1
ATOM 1580 N N . LYS A 1 192 ? 23.532 -5.080 8.649 1.00 77.38 192 LYS A N 1
ATOM 1581 C CA . LYS A 1 192 ? 23.872 -6.508 8.739 1.00 77.38 192 LYS A CA 1
ATOM 1582 C C . LYS A 1 192 ? 23.675 -7.214 7.398 1.00 77.38 192 LYS A C 1
ATOM 1584 O O . LYS A 1 192 ? 22.739 -6.892 6.670 1.00 77.38 192 LYS A O 1
ATOM 1589 N N . ASN A 1 193 ? 24.520 -8.205 7.124 1.00 76.81 193 ASN A N 1
ATOM 1590 C CA . ASN A 1 193 ? 24.433 -9.102 5.973 1.00 76.81 193 ASN A CA 1
ATOM 1591 C C . ASN A 1 193 ? 24.480 -10.559 6.470 1.00 76.81 193 ASN A C 1
ATOM 1593 O O . ASN A 1 193 ? 25.352 -10.916 7.262 1.00 76.81 193 ASN A O 1
ATOM 1597 N N . TRP A 1 194 ? 23.531 -11.373 6.024 1.00 67.94 194 TRP A N 1
ATOM 1598 C CA . TRP A 1 194 ? 23.460 -12.818 6.226 1.00 67.94 194 TRP A CA 1
ATOM 1599 C C . TRP A 1 194 ? 23.163 -13.457 4.879 1.00 67.94 194 TRP A C 1
ATOM 1601 O O . TRP A 1 194 ? 22.181 -13.039 4.293 1.00 67.94 194 TRP A O 1
ATOM 1611 N N . ASP A 1 195 ? 23.939 -14.435 4.407 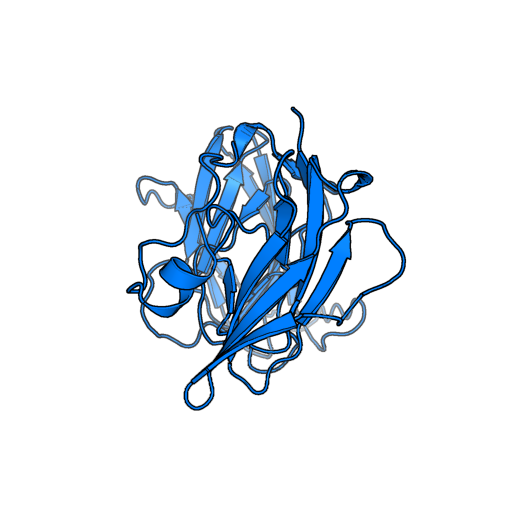1.00 66.25 195 ASP A N 1
ATOM 1612 C CA . ASP A 1 195 ? 23.691 -15.250 3.199 1.00 66.25 195 ASP A CA 1
ATOM 1613 C C . ASP A 1 195 ? 22.423 -14.880 2.393 1.00 66.25 195 ASP A C 1
ATOM 1615 O O . ASP A 1 195 ? 21.321 -15.373 2.643 1.00 66.25 195 ASP A O 1
ATOM 1619 N N . ASN A 1 196 ? 22.594 -13.970 1.426 1.00 71.38 196 ASN A N 1
ATOM 1620 C CA . ASN A 1 196 ? 21.562 -13.437 0.523 1.00 71.38 196 ASN A CA 1
ATOM 1621 C C . ASN A 1 196 ? 20.452 -12.560 1.147 1.00 71.38 196 ASN A C 1
ATOM 1623 O O . ASN A 1 196 ? 19.427 -12.336 0.502 1.00 71.38 196 ASN A O 1
ATOM 1627 N N . LYS A 1 197 ? 20.640 -12.011 2.352 1.00 72.75 197 LYS A N 1
ATOM 1628 C CA . LYS A 1 197 ? 19.686 -11.175 3.110 1.00 72.75 197 LYS A CA 1
ATOM 1629 C C . LYS A 1 197 ? 20.380 -10.014 3.828 1.00 72.75 197 LYS A C 1
ATOM 1631 O O . LYS A 1 197 ? 21.298 -10.222 4.622 1.00 72.75 197 LYS A O 1
ATOM 1636 N N . TRP A 1 198 ? 19.926 -8.789 3.590 1.00 79.62 198 TRP A N 1
ATOM 1637 C CA . TRP A 1 198 ? 20.464 -7.562 4.179 1.00 79.62 198 TRP A CA 1
ATOM 1638 C C . TRP A 1 198 ? 19.447 -6.878 5.092 1.00 79.62 198 TRP A C 1
ATOM 1640 O O . TRP A 1 198 ? 18.234 -6.962 4.903 1.00 79.62 198 TRP A O 1
ATOM 1650 N N . ILE A 1 199 ? 19.969 -6.186 6.102 1.00 79.44 199 ILE A N 1
ATOM 1651 C CA . ILE A 1 199 ? 19.230 -5.207 6.897 1.00 79.44 199 ILE A CA 1
ATOM 1652 C C . ILE A 1 199 ? 19.830 -3.846 6.581 1.00 79.44 199 ILE A C 1
ATOM 1654 O O . ILE A 1 199 ? 21.007 -3.617 6.866 1.00 79.44 199 ILE A O 1
ATOM 1658 N N . GLU A 1 200 ? 19.021 -2.938 6.052 1.00 85.31 200 GLU A N 1
ATOM 1659 C CA . GLU A 1 200 ? 19.415 -1.556 5.792 1.00 85.31 200 GLU A CA 1
ATOM 1660 C C . GLU A 1 200 ? 18.617 -0.570 6.617 1.00 85.31 200 GLU A C 1
ATOM 1662 O O . GLU A 1 200 ? 17.446 -0.776 6.926 1.00 85.31 200 GLU A O 1
ATOM 1667 N N . LYS A 1 201 ? 19.274 0.538 6.941 1.00 85.81 201 LYS A N 1
ATOM 1668 C CA . LYS A 1 201 ? 18.675 1.694 7.583 1.00 85.81 201 LYS A CA 1
ATOM 1669 C C . LYS A 1 201 ? 18.705 2.893 6.646 1.00 85.81 201 LYS A C 1
ATOM 1671 O O . LYS A 1 201 ? 19.775 3.287 6.190 1.00 85.81 201 LYS A O 1
ATOM 1676 N N . TYR A 1 202 ? 17.560 3.540 6.487 1.00 87.88 202 TYR A N 1
ATOM 1677 C CA . TYR A 1 202 ? 17.404 4.824 5.810 1.00 87.88 202 TYR A CA 1
ATOM 1678 C C . TYR A 1 202 ? 17.163 5.910 6.848 1.00 87.88 202 TYR A C 1
ATOM 1680 O O . TYR A 1 202 ? 16.284 5.775 7.701 1.00 87.88 202 TYR A O 1
ATOM 1688 N N . LEU A 1 203 ? 17.953 6.979 6.799 1.00 89.56 203 LEU A N 1
ATOM 1689 C CA . LEU A 1 203 ? 17.803 8.104 7.718 1.00 89.56 203 LEU A CA 1
ATOM 1690 C C . LEU A 1 203 ? 16.685 9.031 7.232 1.00 89.56 203 LEU A C 1
ATOM 1692 O O . LEU A 1 203 ? 16.651 9.417 6.062 1.00 89.56 203 LEU A O 1
ATOM 1696 N N . ILE A 1 204 ? 15.797 9.401 8.152 1.00 89.12 204 ILE A N 1
ATOM 1697 C CA . ILE A 1 204 ? 14.693 10.330 7.917 1.00 89.12 204 ILE A CA 1
ATOM 1698 C C . ILE A 1 204 ? 15.006 11.652 8.628 1.00 89.12 204 ILE A C 1
ATOM 1700 O O . ILE A 1 204 ? 15.073 11.674 9.863 1.00 89.12 204 ILE A O 1
ATOM 1704 N N . PRO A 1 205 ? 15.207 12.754 7.881 1.00 89.62 205 PRO A N 1
ATOM 1705 C CA . PRO A 1 205 ? 15.401 14.074 8.468 1.00 89.62 205 PRO A CA 1
ATOM 1706 C C . PRO A 1 205 ? 14.217 14.474 9.348 1.00 89.62 205 PRO A C 1
ATOM 1708 O O . PRO A 1 205 ? 13.071 14.191 9.009 1.00 89.6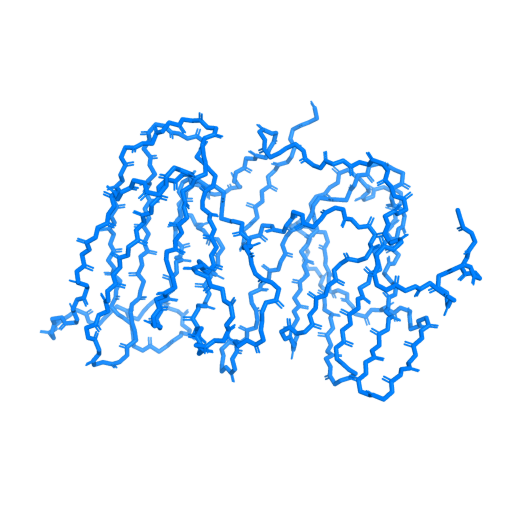2 205 PRO A O 1
ATOM 1711 N N . GLU A 1 206 ? 14.478 15.184 10.446 1.00 89.56 206 GLU A N 1
ATOM 1712 C CA . GLU A 1 206 ? 13.431 15.642 11.372 1.00 89.56 206 GLU A CA 1
ATOM 1713 C C . GLU A 1 206 ? 12.340 16.469 10.674 1.00 89.56 206 GLU A C 1
ATOM 1715 O O . GLU A 1 206 ? 11.155 16.245 10.902 1.00 89.56 206 GLU A O 1
ATOM 1720 N N . ALA A 1 207 ? 12.736 17.333 9.735 1.00 89.88 207 ALA A N 1
ATOM 1721 C CA . ALA A 1 207 ? 11.827 18.151 8.929 1.00 89.88 207 ALA A CA 1
ATOM 1722 C C . ALA A 1 207 ? 10.902 17.346 7.990 1.00 89.88 207 ALA A C 1
ATOM 1724 O O . ALA A 1 207 ? 9.928 17.890 7.472 1.00 89.88 207 ALA A O 1
ATOM 1725 N N . ASP A 1 208 ? 11.201 16.066 7.756 1.00 89.50 208 ASP A N 1
ATOM 1726 C CA . ASP A 1 208 ? 10.426 15.183 6.882 1.00 89.50 208 ASP A CA 1
ATOM 1727 C C . ASP A 1 208 ? 9.655 14.091 7.645 1.00 89.50 208 ASP A C 1
ATOM 1729 O 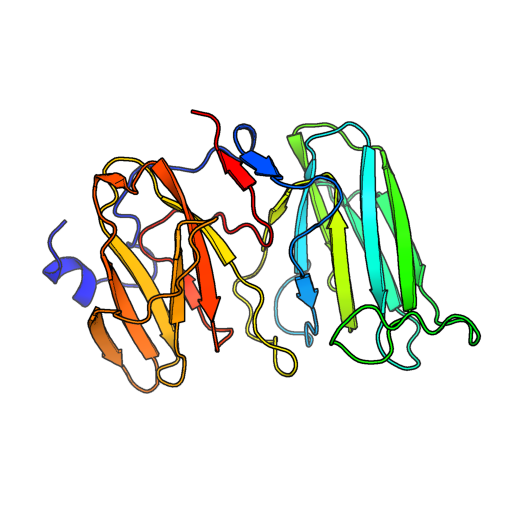O . ASP A 1 208 ? 9.047 13.203 7.035 1.00 89.50 208 ASP A O 1
ATOM 1733 N N . GLN A 1 209 ? 9.658 14.147 8.978 1.00 88.44 209 GLN A N 1
ATOM 1734 C CA . GLN A 1 209 ? 8.811 13.303 9.817 1.00 88.44 209 GLN A CA 1
ATOM 1735 C C . GLN A 1 209 ? 7.347 13.771 9.758 1.00 88.44 209 GLN A C 1
ATOM 1737 O O . GLN A 1 209 ? 7.044 14.880 9.321 1.00 88.44 209 GLN A O 1
ATOM 1742 N N . GLY A 1 210 ? 6.412 12.908 10.159 1.00 85.81 210 GLY A N 1
ATOM 1743 C CA . GLY A 1 210 ? 4.973 13.172 10.040 1.00 85.81 210 GLY A CA 1
ATOM 1744 C C . GLY A 1 210 ? 4.484 13.218 8.588 1.00 85.81 210 GLY A C 1
ATOM 1745 O O . GLY A 1 210 ? 3.487 13.867 8.286 1.00 85.81 210 GLY A O 1
ATOM 1746 N N . SER A 1 211 ? 5.203 12.566 7.673 1.00 88.69 211 SER A N 1
ATOM 1747 C CA . SER A 1 211 ? 4.938 12.598 6.232 1.00 88.69 211 SER A CA 1
ATOM 1748 C C . SER A 1 211 ? 4.804 11.191 5.659 1.00 88.69 211 SER A C 1
ATOM 1750 O O . SER A 1 211 ? 5.268 10.209 6.243 1.00 88.69 211 SER A O 1
ATOM 1752 N N . VAL A 1 212 ? 4.191 11.098 4.481 1.00 89.50 212 VAL A N 1
ATOM 1753 C CA . VAL A 1 212 ? 4.141 9.855 3.708 1.00 89.50 212 VAL A CA 1
ATOM 1754 C C . VAL A 1 212 ? 5.388 9.736 2.841 1.00 89.50 212 VAL A C 1
ATOM 1756 O O . VAL A 1 212 ? 5.806 10.688 2.181 1.00 89.50 212 VAL A O 1
ATOM 1759 N N . TRP A 1 213 ? 5.974 8.549 2.849 1.00 90.38 213 TRP A N 1
ATOM 1760 C CA . TRP A 1 213 ? 7.172 8.192 2.110 1.00 90.38 213 TRP A CA 1
ATOM 1761 C C . TRP A 1 213 ? 6.869 7.061 1.136 1.00 90.38 213 TRP A C 1
ATOM 1763 O O . TRP A 1 213 ? 6.107 6.148 1.450 1.00 90.38 213 TRP A O 1
ATOM 1773 N N . ALA A 1 214 ? 7.468 7.140 -0.045 1.00 88.81 214 ALA A N 1
ATOM 1774 C CA . ALA A 1 214 ? 7.382 6.145 -1.098 1.00 88.81 214 ALA A CA 1
ATOM 1775 C C . ALA A 1 214 ? 8.680 5.335 -1.141 1.00 88.81 214 ALA A C 1
ATOM 1777 O O . ALA A 1 214 ? 9.768 5.910 -1.096 1.00 88.81 214 ALA A O 1
ATOM 1778 N N . PHE A 1 215 ? 8.554 4.017 -1.258 1.00 85.88 215 PHE A N 1
ATOM 1779 C CA . PHE A 1 215 ? 9.659 3.078 -1.392 1.00 85.88 215 PHE A CA 1
ATOM 1780 C C . PHE A 1 215 ? 9.439 2.206 -2.631 1.00 85.88 215 PHE A C 1
ATOM 1782 O O . PHE A 1 215 ? 8.422 1.522 -2.743 1.00 85.88 215 PHE A O 1
ATOM 1789 N N . GLU A 1 216 ? 10.384 2.244 -3.563 1.00 84.44 216 GLU A N 1
ATOM 1790 C CA . GLU A 1 216 ? 10.448 1.384 -4.741 1.00 84.44 216 GLU A CA 1
ATOM 1791 C C . GLU A 1 216 ? 11.483 0.287 -4.505 1.00 84.44 216 GLU A C 1
ATOM 1793 O O . GLU A 1 216 ? 12.563 0.518 -3.953 1.00 84.44 216 GLU A O 1
ATOM 1798 N N . PHE A 1 217 ? 11.151 -0.917 -4.954 1.00 77.44 217 PHE A N 1
ATOM 1799 C CA . PHE A 1 217 ? 11.955 -2.097 -4.706 1.00 77.44 217 PHE A CA 1
ATOM 1800 C C . PHE A 1 217 ? 12.245 -2.865 -5.978 1.00 77.44 217 PHE A C 1
ATOM 1802 O O . PHE A 1 217 ? 11.513 -2.807 -6.962 1.00 77.44 217 PHE A O 1
ATOM 1809 N N . THR A 1 218 ? 13.306 -3.655 -5.911 1.00 74.06 218 THR A N 1
ATOM 1810 C CA . THR A 1 218 ? 13.688 -4.608 -6.960 1.00 74.06 218 THR A CA 1
ATOM 1811 C C . THR A 1 218 ? 13.665 -6.056 -6.456 1.00 74.06 218 THR A C 1
ATOM 1813 O O . THR A 1 218 ? 14.188 -6.946 -7.121 1.00 74.06 218 THR A O 1
ATOM 1816 N N . SER A 1 219 ? 13.029 -6.302 -5.303 1.00 70.31 219 SER A N 1
ATOM 1817 C CA . SER A 1 219 ? 12.747 -7.630 -4.747 1.00 70.31 219 SER A CA 1
ATOM 1818 C C . SER A 1 219 ? 11.406 -7.632 -4.006 1.00 70.31 219 SER A C 1
ATOM 1820 O O . SER A 1 219 ? 10.959 -6.599 -3.502 1.00 70.31 219 SER A O 1
ATOM 1822 N N . SER A 1 220 ? 10.777 -8.801 -3.939 1.00 59.62 220 SER A N 1
ATOM 1823 C CA . SER A 1 220 ? 9.543 -9.073 -3.203 1.00 59.62 220 SER A CA 1
ATOM 1824 C C . SER A 1 220 ? 9.771 -9.250 -1.710 1.00 59.62 220 SER A C 1
ATOM 1826 O O . SER A 1 220 ? 8.875 -8.990 -0.908 1.00 59.62 220 SER A O 1
ATOM 1828 N N . ASP A 1 221 ? 10.974 -9.688 -1.345 1.00 65.69 221 ASP A N 1
ATOM 1829 C CA . ASP A 1 221 ? 11.319 -10.206 -0.027 1.00 65.69 221 ASP A CA 1
ATOM 1830 C C . ASP A 1 221 ? 11.610 -9.045 0.905 1.00 65.69 221 ASP A C 1
ATOM 1832 O O . ASP A 1 221 ? 12.755 -8.844 1.281 1.00 65.69 221 ASP A O 1
ATOM 1836 N N . ILE A 1 222 ? 10.611 -8.214 1.202 1.00 67.00 222 ILE A N 1
ATOM 1837 C CA . ILE A 1 222 ? 10.837 -6.924 1.853 1.00 67.00 222 ILE A CA 1
ATOM 1838 C C . ILE A 1 222 ? 9.893 -6.723 3.012 1.00 67.00 222 ILE A C 1
ATOM 1840 O O . ILE A 1 222 ? 8.673 -6.678 2.836 1.00 67.00 222 ILE A O 1
ATOM 1844 N N . ASP A 1 223 ? 10.498 -6.497 4.173 1.00 69.50 223 ASP A N 1
ATOM 1845 C CA . ASP A 1 223 ? 9.796 -6.282 5.424 1.00 69.50 223 ASP A CA 1
ATOM 1846 C C . ASP A 1 223 ? 10.299 -5.018 6.135 1.00 69.50 223 ASP A C 1
ATOM 1848 O O . ASP A 1 223 ? 11.506 -4.813 6.302 1.00 69.50 223 ASP A O 1
ATOM 1852 N N . PHE A 1 224 ? 9.368 -4.162 6.555 1.00 72.31 224 PHE A N 1
ATOM 1853 C CA . PHE A 1 224 ? 9.674 -2.928 7.276 1.00 72.31 224 PHE A CA 1
ATOM 1854 C C . PHE A 1 224 ? 9.748 -3.229 8.775 1.00 72.31 224 PHE A C 1
ATOM 1856 O O . PHE A 1 224 ? 8.780 -3.654 9.387 1.00 72.31 224 PHE A O 1
ATOM 1863 N N . LYS A 1 225 ? 10.910 -3.001 9.390 1.00 66.12 225 LYS A N 1
ATOM 1864 C CA . LYS A 1 225 ? 11.209 -3.408 10.774 1.00 66.12 225 LYS A CA 1
ATOM 1865 C C . LYS A 1 225 ? 11.122 -2.285 11.805 1.00 66.12 225 LYS A C 1
ATOM 1867 O O . LYS A 1 225 ? 11.351 -2.530 12.979 1.00 66.12 225 LYS A O 1
ATOM 1872 N N . THR A 1 226 ? 10.889 -1.035 11.419 1.00 58.31 226 THR A N 1
ATOM 1873 C CA . THR A 1 226 ? 10.732 0.066 12.397 1.00 58.31 226 THR A CA 1
ATOM 1874 C C . THR A 1 226 ? 9.351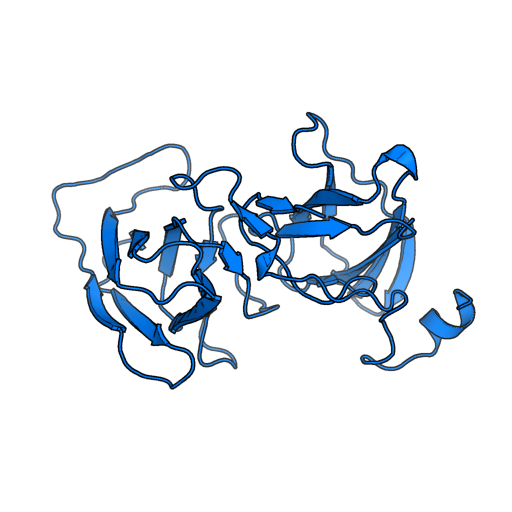 0.680 12.413 1.00 58.31 226 THR A C 1
ATOM 1876 O O . THR A 1 226 ? 9.089 1.523 13.271 1.00 58.31 226 THR A O 1
ATOM 1879 N N . LEU A 1 227 ? 8.464 0.250 11.519 1.00 63.03 227 LEU A N 1
ATOM 1880 C CA . LEU A 1 227 ? 7.121 0.782 11.416 1.00 63.03 227 LEU A CA 1
ATOM 1881 C C . LEU A 1 227 ? 6.116 -0.363 11.538 1.00 63.03 227 LEU A C 1
ATOM 1883 O O . LEU A 1 227 ? 6.332 -1.413 10.944 1.00 63.03 227 LEU A O 1
ATOM 1887 N N . PRO A 1 228 ? 5.029 -0.185 12.300 1.00 55.78 228 PRO A N 1
ATOM 1888 C CA . PRO A 1 228 ? 3.875 -1.082 12.226 1.00 55.78 228 PRO A CA 1
ATOM 1889 C C . PRO A 1 228 ? 3.450 -1.244 10.758 1.00 55.78 228 PRO A C 1
ATOM 1891 O O . PRO A 1 228 ? 3.257 -0.256 10.053 1.00 55.78 228 PRO A O 1
ATOM 1894 N N . ASN A 1 229 ? 3.334 -2.496 10.321 1.00 57.19 229 ASN A N 1
ATOM 1895 C CA . ASN A 1 229 ? 3.300 -2.985 8.933 1.00 57.19 229 ASN A CA 1
ATOM 1896 C C . ASN A 1 229 ? 2.126 -2.517 8.039 1.00 57.19 229 ASN A C 1
ATOM 1898 O O . ASN A 1 229 ? 1.711 -3.243 7.137 1.00 57.19 229 ASN A O 1
ATOM 1902 N N . ILE A 1 230 ? 1.553 -1.331 8.249 1.00 65.12 230 ILE A N 1
ATOM 1903 C CA . ILE A 1 230 ? 0.527 -0.779 7.362 1.00 65.12 230 ILE A CA 1
ATOM 1904 C C . ILE A 1 230 ? 1.221 -0.143 6.164 1.00 65.12 230 ILE A C 1
ATOM 1906 O O . ILE A 1 230 ? 1.724 0.979 6.218 1.00 65.12 230 ILE A O 1
ATOM 1910 N N . VAL A 1 231 ? 1.230 -0.899 5.072 1.00 74.25 231 VAL A N 1
ATOM 1911 C CA . VAL A 1 231 ? 1.749 -0.472 3.781 1.00 74.25 231 VAL A CA 1
ATOM 1912 C C . VAL A 1 231 ? 0.588 -0.251 2.822 1.00 74.25 231 VAL A C 1
ATOM 1914 O O . VAL A 1 231 ? -0.131 -1.194 2.477 1.00 74.25 231 VAL A O 1
ATOM 1917 N N . ALA A 1 232 ? 0.444 0.986 2.353 1.00 77.75 232 ALA A N 1
ATOM 1918 C CA . ALA A 1 232 ? -0.450 1.298 1.252 1.00 77.75 232 ALA A CA 1
ATOM 1919 C C . ALA A 1 232 ? 0.246 1.038 -0.082 1.00 77.75 232 ALA A C 1
ATOM 1921 O O . ALA A 1 232 ? 1.442 1.279 -0.249 1.00 77.75 232 ALA A O 1
ATOM 1922 N N . LEU A 1 233 ? -0.530 0.558 -1.043 1.00 76.88 233 LEU A N 1
ATOM 1923 C CA . LEU A 1 233 ? -0.077 0.352 -2.416 1.00 76.88 233 LEU A CA 1
ATOM 1924 C C . LEU A 1 233 ? -0.321 1.584 -3.282 1.00 76.88 233 LEU A C 1
ATOM 1926 O O . LEU A 1 233 ? 0.011 1.569 -4.457 1.00 76.88 233 LEU A O 1
ATOM 1930 N N . GLN A 1 234 ? -0.872 2.644 -2.685 1.00 76.81 234 GLN A N 1
ATOM 1931 C CA . GLN A 1 234 ? -1.206 3.910 -3.314 1.00 76.81 234 GLN A CA 1
ATOM 1932 C C . GLN A 1 234 ? -0.822 5.096 -2.430 1.00 76.81 234 GLN A C 1
ATOM 1934 O O . GLN A 1 234 ? -0.777 4.946 -1.204 1.00 76.81 234 GLN A O 1
ATOM 1939 N N . PRO A 1 235 ? -0.573 6.279 -3.014 1.00 79.62 235 PRO A N 1
ATOM 1940 C CA . PRO A 1 235 ? -0.308 7.466 -2.225 1.00 79.62 235 PRO A CA 1
ATOM 1941 C C . PRO A 1 235 ? -1.538 7.894 -1.421 1.00 79.62 235 PRO A C 1
ATOM 1943 O O . PRO A 1 235 ? -2.679 7.838 -1.884 1.00 79.62 235 PRO A O 1
ATOM 1946 N N . PHE A 1 236 ? -1.293 8.373 -0.208 1.00 83.62 236 PHE A N 1
ATOM 1947 C CA . PHE A 1 236 ? -2.321 8.848 0.708 1.00 83.62 236 PHE A CA 1
ATOM 1948 C C . PHE A 1 236 ? -1.830 10.087 1.458 1.00 83.62 236 PHE A C 1
ATOM 1950 O O . PHE A 1 236 ? -0.631 10.345 1.558 1.00 83.62 236 PHE A O 1
ATOM 1957 N N . THR A 1 237 ? -2.770 10.864 1.977 1.00 84.94 237 THR A N 1
ATOM 1958 C CA . THR A 1 237 ? -2.543 11.865 3.009 1.00 84.94 237 THR A CA 1
ATOM 1959 C C . THR A 1 237 ? -2.917 11.266 4.357 1.00 84.94 237 THR A C 1
ATOM 1961 O O . THR A 1 237 ? -3.812 10.423 4.458 1.00 84.94 237 THR A O 1
ATOM 1964 N N . TYR A 1 238 ? -2.204 11.675 5.400 1.00 83.50 238 TYR A N 1
ATOM 1965 C CA . TYR A 1 238 ? -2.475 11.255 6.768 1.00 83.50 238 TYR A CA 1
ATOM 1966 C C . TYR A 1 238 ? -2.891 12.486 7.568 1.00 83.50 238 TYR A C 1
ATOM 1968 O O . TYR A 1 238 ? -2.103 13.419 7.715 1.00 83.50 238 TYR A O 1
ATOM 1976 N N . THR A 1 239 ? -4.133 12.520 8.041 1.00 77.81 239 THR A N 1
ATOM 1977 C CA . THR A 1 239 ? -4.637 13.625 8.867 1.00 77.81 239 THR A CA 1
ATOM 1978 C C . THR A 1 239 ? -4.342 13.334 10.332 1.00 77.81 239 THR A C 1
ATOM 1980 O O . THR A 1 239 ? -4.704 12.265 10.813 1.00 77.81 239 THR A O 1
ATOM 1983 N N . ILE A 1 240 ? -3.673 14.246 11.038 1.00 65.62 240 ILE A N 1
ATOM 1984 C CA . ILE A 1 240 ? -3.322 14.075 12.460 1.00 65.62 240 ILE A CA 1
ATOM 1985 C C . ILE A 1 240 ? -4.551 14.286 13.343 1.00 65.62 240 ILE A C 1
ATOM 1987 O O . ILE A 1 240 ? -5.259 15.290 13.126 1.00 65.62 240 ILE A O 1
#

Foldseek 3Di:
DDLVVVVVDDPPPFAPDPDDADLLQKAFPDQFWAQKDWDQDPDDDDFFQWKFQAADQKKKWKKKADDQDWKWWWKAWPVRHTFDTDIDGDDPDDQDDDPDDPTIDMDIDMTGDDHGTIITTGRMHTMITTHISTFIWGPDLDFDPPDRFDQKWKDAAAQVRFKKKKKDFPPKFKWKDFPPDPDTDGPWDWSDDDDRMTITMDTDDNVRHRGMMIMGMPGSNMDTRHHDRTITSGDIHGHD

pLDDT: mean 71.01, std 16.5, range [36.31, 93.38]

Secondary structure (DSSP, 8-state):
--HHHHHH--TT----S-----GGGEEES-SS----EEE---S-S-SEEEEEEPSSSEEEEEEEE-TT--EEEEEEETT--EEEEEEE---TT-----SSS-S-EEEEEEEE--TT-EEEEEP-TTEEEEEESSEEEE----S---SS-PPPEEEEE-TT--EEEEEEETT--EEEEETT-S--B---EEEEEETTEEEEEEE--GGG-SEEEEEEES-S--EESSS-S--BSS-EEE--

Sequence (240 aa):
MSIKRFIDTIPGDFYRYPFSPDISKMTPVSGEYGGWYYGHIRWFYNKYGGYVYARSSTINYTVGIYWDTTCQFKIVDEDDNVIINTTLSRTDTGNYTKAGYGEHTFFDGSFSATIGKKYYIYNIDAFVLRDTSGILLNGNIGHDFDRYRYPIKYIYVPTGCNEVVVYYSATAKIYYQKYGHPHWKNDGIVLKNWDNKWIEKYLIPEADQGSVWAFEFTSSDIDFKTLPNIVALQPFTYTI

Radius of gyration: 18.48 Å; chains: 1; bounding box: 46×38×52 Å